Protein AF-A0A9W8ARD7-F1 (afdb_monomer_lite)

Organism: NCBI:txid2761393

Foldseek 3Di:
DCPPDDDFPDKAFQDPDVVSVLLALAPDWDWDWDDDDVDPWIKIWTWHADNVSGIITTDIDGPVVVLVVQVVVVVVCVVLQAFAAEEEPDPQFKAWEDDPDPSHNDPVRCVVVVVQWDAFPVGTIIGTDPCSLVVLVVNQSHYQYEYEYCDDQSVLVRSCCVSPVPCPRHVFYSHHLVSQCVSCVVVVNNQDQSDELCSGRVLVVADLVSQCCVVCVPPDPVVDDPDDPPDDDDDDDDDDDDPPPPRGRDRHAYEDQDLSNYDPSCSVSYDHDDDPPDD

Secondary structure (DSSP, 8-state):
-----PPPSEEEEPP--HHHHHHTT-SPPEEEEEE-TT---EEEEEEEE-TTSSEEEEEEEEHHHHHHHHHHHHHHHHHTT-EEEEE--BTTTEEEB-SS-TTSBPHHHHTT-GGGEEE-TTS-EEEEPTTHHHHHHHHHTTEEEEEEESS-HHHHHHHHHHH-TTSSS--S-EEE-HHHHHHHHHTT-TTS-S--GGGT-GGGG--HHHHHHHH-TTS-GGGS-S--SS--SS----------TTSSPPPPEEEES-GGGS-GGGGGGEEE-------

InterPro domains:
  IPR004274 FCP1 homology domain [PF03031] (85-179)
  IPR004274 FCP1 homology domain [PS50969] (78-279)
  IPR004274 FCP1 homology domain [SM00577] (81-279)
  IPR023214 HAD superfamily [G3DSA:3.40.50.1000] (65-279)
  IPR036412 HAD-like superfamily [SSF56784] (73-272)
  IPR039189 CTD phosphatase Fcp1 [PTHR23081] (64-274)

Radius of gyration: 21.36 Å; chains: 1; bounding box: 61×43×58 Å

Sequence (279 aa):
MEYSNVPYQFVFDFPDHAWFHDLYGLRKTAYVTIRAENSSEQWDLHLKPSRDKSNLFGYIYRRSELKRIILNQQQSLLNHRRLPLVFDLDDTLVRVVANNDPRYVPEHEAAKVPHRVRKLEDGRKVVLADRVQEFIEWAHNYFEISVCSLGDPQYVKMVVSVLDPHHTWIKGILYSARQEYNHHIALSNRHKPPKDLLSLYAFCTLTPEEYRCAMYPNAGVDALPHRASDRWGSAFGRGSNISTTALTFPMPLIIDDMSNMWPAEQQDNIIYVRDRKNV

pLDDT: mean 82.62, std 18.8, range [28.64, 98.44]

Structure (mmCIF, N/CA/C/O backbone):
data_AF-A0A9W8ARD7-F1
#
_entry.id   AF-A0A9W8ARD7-F1
#
loop_
_atom_site.group_PDB
_atom_site.id
_atom_site.type_symbol
_atom_site.label_atom_id
_atom_site.label_alt_id
_atom_site.label_comp_id
_atom_site.label_asym_id
_atom_site.label_entity_id
_atom_site.label_seq_id
_atom_site.pdbx_PDB_ins_code
_atom_site.Cartn_x
_atom_site.Cartn_y
_atom_site.Cartn_z
_atom_site.occupancy
_atom_site.B_iso_or_equiv
_atom_site.auth_seq_id
_atom_site.auth_comp_id
_atom_site.auth_asym_id
_atom_site.auth_atom_id
_atom_site.pdbx_PDB_model_num
ATOM 1 N N . MET A 1 1 ? 4.548 12.668 -1.204 1.00 31.56 1 MET A N 1
ATOM 2 C CA . MET A 1 1 ? 5.207 12.974 -2.493 1.00 31.56 1 MET A CA 1
ATOM 3 C C . MET A 1 1 ? 4.193 12.804 -3.612 1.00 31.56 1 MET A C 1
ATOM 5 O O . MET A 1 1 ? 3.728 11.692 -3.833 1.00 31.56 1 MET A O 1
ATOM 9 N N . GLU A 1 2 ? 3.810 13.886 -4.284 1.00 28.64 2 GLU A N 1
ATOM 10 C CA . GLU A 1 2 ? 3.019 13.823 -5.517 1.00 28.64 2 GLU A CA 1
ATOM 11 C C . GLU A 1 2 ? 3.936 13.434 -6.688 1.00 28.64 2 GLU A C 1
ATOM 13 O O . GLU A 1 2 ? 4.506 14.283 -7.362 1.00 28.64 2 GLU A O 1
ATOM 18 N N . TYR A 1 3 ? 4.113 12.133 -6.935 1.00 39.38 3 TYR A N 1
ATOM 19 C CA . TYR A 1 3 ? 4.723 11.629 -8.176 1.00 39.38 3 TYR A CA 1
ATOM 20 C C . TYR A 1 3 ? 3.692 11.622 -9.319 1.00 39.38 3 TYR A C 1
ATOM 22 O O . TYR A 1 3 ? 3.438 10.589 -9.936 1.00 39.38 3 TYR A O 1
ATOM 30 N N . SER A 1 4 ? 3.015 12.747 -9.562 1.00 40.84 4 SER A N 1
ATOM 31 C CA . SER A 1 4 ? 1.848 12.794 -10.453 1.00 40.84 4 SER A CA 1
ATOM 32 C C . SER A 1 4 ? 2.138 13.176 -11.904 1.00 40.84 4 SER A C 1
ATOM 34 O O . SER A 1 4 ? 1.203 13.127 -12.688 1.00 40.84 4 SER A O 1
ATOM 36 N N . ASN A 1 5 ? 3.379 13.465 -12.314 1.00 54.75 5 ASN A N 1
ATOM 37 C CA . ASN A 1 5 ? 3.667 13.861 -13.702 1.00 54.75 5 ASN A CA 1
ATOM 38 C C . ASN A 1 5 ? 4.982 13.280 -14.234 1.00 54.75 5 ASN A C 1
ATOM 40 O O . ASN A 1 5 ? 5.911 14.011 -14.567 1.00 54.75 5 ASN A O 1
ATOM 44 N N . VAL A 1 6 ? 5.070 11.955 -14.343 1.00 66.56 6 VAL A N 1
ATOM 45 C CA . VAL A 1 6 ? 6.026 11.378 -15.296 1.00 66.56 6 VAL A CA 1
ATOM 46 C C . VAL A 1 6 ? 5.379 11.454 -16.683 1.00 66.56 6 VAL A C 1
ATOM 48 O O . VAL A 1 6 ? 4.342 10.812 -16.881 1.00 66.56 6 VAL A O 1
ATOM 51 N N . PRO A 1 7 ? 5.944 12.205 -17.645 1.00 79.19 7 PRO A N 1
ATOM 52 C CA . PRO A 1 7 ? 5.424 12.212 -19.003 1.00 79.19 7 PRO A CA 1
ATOM 53 C C . PRO A 1 7 ? 5.643 10.837 -19.642 1.00 79.19 7 PRO A C 1
ATOM 55 O O . PRO A 1 7 ? 6.727 10.260 -19.542 1.00 79.19 7 PRO A O 1
ATOM 58 N N 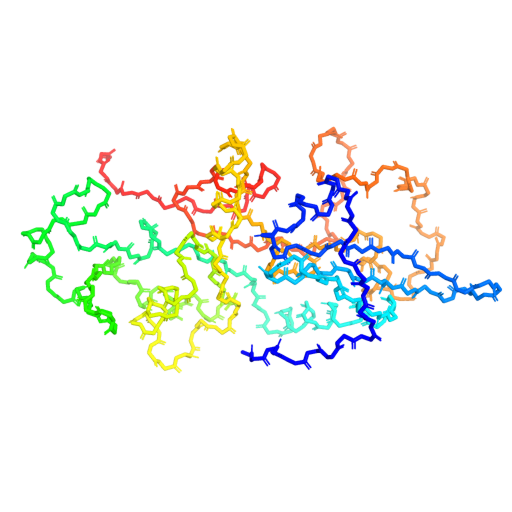. TYR A 1 8 ? 4.611 10.309 -20.296 1.00 83.75 8 TYR A N 1
ATOM 59 C CA . TYR A 1 8 ? 4.777 9.172 -21.196 1.00 83.75 8 TYR A CA 1
ATOM 60 C C . TYR A 1 8 ? 5.563 9.622 -22.434 1.00 83.75 8 TYR A C 1
ATOM 62 O O . TYR A 1 8 ? 5.422 10.758 -22.886 1.00 83.75 8 TYR A O 1
ATOM 70 N N . GLN A 1 9 ? 6.395 8.739 -22.984 1.00 93.31 9 GLN A N 1
ATOM 71 C CA . GLN A 1 9 ? 7.127 9.008 -24.228 1.00 93.31 9 GLN A CA 1
ATOM 72 C C . GLN A 1 9 ? 6.359 8.511 -25.453 1.00 93.31 9 GLN A C 1
ATOM 74 O O . GLN A 1 9 ? 6.558 9.023 -26.551 1.00 93.31 9 GLN A O 1
ATOM 79 N N . PHE A 1 10 ? 5.466 7.538 -25.262 1.00 92.81 10 PHE A N 1
ATOM 80 C CA . PHE A 1 10 ? 4.716 6.908 -26.340 1.00 92.81 10 PHE A CA 1
ATOM 81 C C . PHE A 1 10 ? 3.242 6.768 -25.970 1.00 92.81 10 PHE A C 1
ATOM 83 O O . PHE A 1 10 ? 2.898 6.530 -24.809 1.00 92.81 10 PHE A O 1
ATOM 90 N N . VAL A 1 11 ? 2.385 6.872 -26.980 1.00 93.94 11 VAL A N 1
ATOM 91 C CA . VAL A 1 11 ? 0.973 6.497 -26.909 1.00 93.94 11 VAL A CA 1
ATOM 92 C C . VAL A 1 11 ? 0.751 5.468 -28.003 1.00 93.94 11 VAL A C 1
ATOM 94 O O . VAL A 1 11 ? 1.085 5.720 -29.159 1.00 93.94 11 VAL A O 1
ATOM 97 N N . PHE A 1 12 ? 0.238 4.307 -27.624 1.00 92.88 12 PHE A N 1
ATOM 98 C CA . PHE A 1 12 ? -0.138 3.245 -28.544 1.00 92.88 12 PHE A CA 1
ATOM 99 C C . PHE A 1 12 ? -1.651 3.059 -28.503 1.00 92.88 12 PHE A C 1
ATOM 101 O O . PHE A 1 12 ? -2.271 3.255 -27.451 1.00 92.88 12 PHE A O 1
ATOM 108 N N . ASP A 1 13 ? -2.220 2.609 -29.617 1.00 94.31 13 ASP A N 1
ATOM 109 C CA . ASP A 1 13 ? -3.592 2.111 -29.634 1.00 94.31 13 ASP A CA 1
ATOM 110 C C . ASP A 1 13 ? -3.730 0.950 -28.648 1.00 94.31 13 ASP A C 1
ATOM 112 O O . 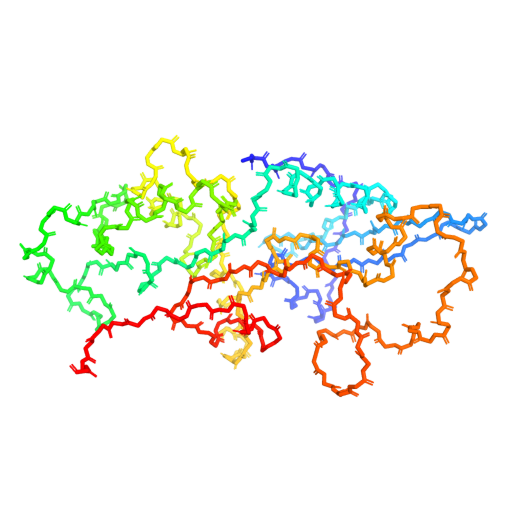ASP A 1 13 ? -2.813 0.135 -28.486 1.00 94.31 13 ASP A O 1
ATOM 116 N N . PHE A 1 14 ? -4.874 0.874 -27.967 1.00 91.31 14 PHE A N 1
ATOM 117 C CA . PHE A 1 14 ? -5.119 -0.217 -27.036 1.00 91.31 14 PHE A CA 1
ATOM 118 C C . PHE A 1 14 ? -5.250 -1.550 -27.795 1.00 91.31 14 PHE A C 1
ATOM 120 O O . PHE A 1 14 ? -6.183 -1.702 -28.588 1.00 91.31 14 PHE A O 1
ATOM 127 N N . PRO A 1 15 ? -4.355 -2.533 -27.574 1.00 90.50 15 PRO A N 1
ATOM 128 C CA . PRO A 1 15 ? -4.379 -3.761 -28.358 1.00 90.50 15 PRO A CA 1
ATOM 129 C C . PRO A 1 15 ? -5.578 -4.631 -27.987 1.00 90.50 15 PRO A C 1
ATOM 131 O O . PRO A 1 15 ? -5.837 -4.864 -26.802 1.00 90.50 15 PRO A O 1
ATOM 134 N N . ASP A 1 16 ? -6.257 -5.194 -28.987 1.00 91.00 16 ASP A N 1
ATOM 135 C CA . ASP A 1 16 ? -7.306 -6.184 -28.743 1.00 91.00 16 ASP A CA 1
ATOM 136 C C . ASP A 1 16 ? -6.698 -7.554 -28.420 1.00 91.00 16 ASP A C 1
ATOM 138 O O . ASP A 1 16 ? -6.547 -8.433 -29.268 1.00 91.00 16 ASP A O 1
ATOM 142 N N . HIS A 1 17 ? -6.258 -7.710 -27.174 1.00 89.69 17 HIS A N 1
ATOM 143 C CA . HIS A 1 17 ? -5.647 -8.942 -26.701 1.00 89.69 17 HIS A CA 1
ATOM 144 C C . HIS A 1 17 ? -5.945 -9.159 -25.216 1.00 89.69 17 HIS A C 1
ATOM 146 O O . HIS A 1 17 ? -5.802 -8.253 -24.391 1.00 89.69 17 HIS A O 1
ATOM 152 N N . ALA A 1 18 ? -6.322 -10.392 -24.859 1.00 86.69 18 ALA A N 1
ATOM 153 C CA . ALA A 1 18 ? -6.815 -10.750 -23.526 1.00 86.69 18 ALA A CA 1
ATOM 154 C C . ALA A 1 18 ? -5.871 -10.328 -22.388 1.00 86.69 18 ALA A C 1
ATOM 156 O O . ALA A 1 18 ? -6.325 -9.878 -21.343 1.00 86.69 18 ALA A O 1
ATOM 157 N N . TRP A 1 19 ? -4.556 -10.410 -22.605 1.00 85.62 19 TRP A N 1
ATOM 158 C CA . TRP A 1 19 ? -3.566 -9.967 -21.621 1.00 85.62 19 TRP A CA 1
ATOM 159 C C . TRP A 1 19 ? -3.625 -8.458 -21.324 1.00 85.62 19 TRP A C 1
ATOM 161 O O . TRP A 1 19 ? -3.558 -8.071 -20.163 1.00 85.62 19 TRP A O 1
ATOM 171 N N . PHE A 1 20 ? -3.810 -7.597 -22.333 1.00 86.12 20 PHE A N 1
ATOM 172 C CA . PHE A 1 20 ? -3.959 -6.154 -22.097 1.00 86.12 20 PHE A CA 1
ATOM 173 C C . PHE A 1 20 ? -5.309 -5.832 -21.450 1.00 86.12 20 PHE A C 1
ATOM 175 O O . PHE A 1 20 ? -5.380 -4.970 -20.573 1.00 86.12 20 PHE A O 1
ATOM 182 N N . HIS A 1 21 ? -6.360 -6.571 -21.817 1.00 84.56 21 HIS A N 1
ATOM 183 C CA . HIS A 1 21 ? -7.660 -6.489 -21.147 1.00 84.56 21 HIS A CA 1
ATOM 184 C C . HIS A 1 21 ? -7.601 -6.929 -19.675 1.00 84.56 21 HIS A C 1
ATOM 186 O O . HIS A 1 21 ? -8.345 -6.375 -18.870 1.00 84.56 21 HIS A O 1
ATOM 192 N N . ASP A 1 22 ? -6.724 -7.871 -19.309 1.00 82.38 22 ASP A N 1
ATOM 193 C CA . ASP A 1 22 ? -6.493 -8.279 -17.912 1.00 82.38 22 ASP A CA 1
ATOM 194 C C . ASP A 1 22 ? -5.618 -7.280 -17.139 1.00 82.38 22 ASP A C 1
ATOM 196 O O . ASP A 1 22 ? -5.841 -7.047 -15.954 1.00 82.38 22 ASP A O 1
ATOM 200 N N . LEU A 1 23 ? -4.645 -6.641 -17.800 1.00 80.94 23 LEU A N 1
ATOM 201 C CA . LEU A 1 23 ? -3.852 -5.558 -17.199 1.00 80.94 23 LEU A CA 1
ATOM 202 C C . LEU A 1 23 ? -4.692 -4.318 -16.894 1.00 80.94 23 LEU A C 1
ATOM 204 O O . LEU A 1 23 ? -4.382 -3.557 -15.973 1.00 80.94 23 LEU A O 1
ATOM 208 N N . TYR A 1 24 ? -5.742 -4.087 -17.677 1.00 80.44 24 TYR A N 1
ATOM 209 C CA . TYR A 1 24 ? -6.671 -3.009 -17.411 1.00 80.44 24 TYR A CA 1
ATOM 210 C C . TYR A 1 24 ? -7.300 -3.166 -16.025 1.00 80.44 24 TYR A C 1
ATOM 212 O O . TYR A 1 24 ? -7.836 -4.210 -15.675 1.00 80.44 24 TYR A O 1
ATOM 220 N N . GLY A 1 25 ? -7.297 -2.083 -15.252 1.00 69.88 25 GLY A N 1
ATOM 221 C CA . GLY A 1 25 ? -7.847 -2.093 -13.900 1.00 69.88 25 GLY A CA 1
ATOM 222 C C . GLY A 1 25 ? -6.818 -2.414 -12.817 1.00 69.88 25 GLY A C 1
ATOM 223 O O . GLY A 1 25 ? -7.105 -2.214 -11.643 1.00 69.88 25 GLY A O 1
ATOM 224 N N . LEU A 1 26 ? -5.607 -2.830 -13.185 1.00 77.69 26 LEU A N 1
ATOM 225 C CA . LEU A 1 26 ? -4.512 -3.031 -12.243 1.00 77.69 26 LEU A CA 1
ATOM 226 C C . LEU A 1 26 ? -3.619 -1.786 -12.207 1.00 77.69 26 LEU A C 1
ATOM 228 O O . LEU A 1 26 ? -3.387 -1.131 -13.226 1.00 77.69 26 LEU A O 1
ATOM 232 N N . ARG A 1 27 ? -3.055 -1.450 -11.041 1.00 75.06 27 ARG A N 1
ATOM 233 C CA . ARG A 1 27 ? -1.971 -0.452 -10.975 1.00 75.06 27 ARG A CA 1
ATOM 234 C C . ARG A 1 27 ? -0.645 -0.990 -11.505 1.00 75.06 27 ARG A C 1
ATOM 236 O O . ARG A 1 27 ? 0.251 -0.188 -11.784 1.00 75.06 27 ARG A O 1
ATOM 243 N N . LYS A 1 28 ? -0.531 -2.316 -11.641 1.00 72.31 28 LYS A N 1
ATOM 244 C CA . LYS A 1 28 ? 0.631 -3.003 -12.207 1.00 72.31 28 LYS A CA 1
ATOM 245 C C . LYS A 1 28 ? 0.865 -2.525 -13.639 1.00 72.31 28 LYS A C 1
ATOM 247 O O . LYS A 1 28 ? -0.068 -2.362 -14.418 1.00 72.31 28 LYS A O 1
ATOM 252 N N . THR A 1 29 ? 2.129 -2.289 -13.966 1.00 77.06 29 THR A N 1
ATOM 253 C CA . THR A 1 29 ? 2.559 -2.056 -15.347 1.00 77.06 29 THR A CA 1
ATOM 254 C C . THR A 1 29 ? 3.176 -3.337 -15.867 1.00 77.06 29 THR A C 1
ATOM 256 O O . THR A 1 29 ? 3.807 -4.076 -15.108 1.00 77.06 29 THR A O 1
ATOM 259 N N . ALA A 1 30 ? 2.988 -3.610 -17.150 1.00 83.69 30 ALA A N 1
ATOM 260 C CA . ALA A 1 30 ? 3.854 -4.561 -17.815 1.00 83.69 30 ALA A CA 1
ATOM 261 C C . ALA A 1 30 ? 5.107 -3.836 -18.283 1.00 83.69 30 ALA A C 1
ATOM 263 O O . ALA A 1 30 ? 5.059 -2.636 -18.539 1.00 83.69 30 ALA A O 1
ATOM 264 N N . TYR A 1 31 ? 6.219 -4.545 -18.414 1.00 87.06 31 TYR A N 1
ATOM 265 C CA . TYR A 1 31 ? 7.399 -3.968 -19.030 1.00 87.06 31 TYR A CA 1
ATOM 266 C C . TYR A 1 31 ? 8.115 -4.988 -19.899 1.00 87.06 31 TYR A C 1
ATOM 268 O O . TYR A 1 31 ? 7.996 -6.198 -19.702 1.00 87.06 31 TYR A O 1
ATOM 276 N N . VAL A 1 32 ? 8.850 -4.469 -20.870 1.00 88.94 32 VAL A N 1
ATOM 277 C CA . VAL A 1 32 ? 9.733 -5.230 -21.745 1.00 88.94 32 VAL A CA 1
ATOM 278 C C . VAL A 1 32 ? 11.108 -4.596 -21.700 1.00 88.94 32 VAL A C 1
ATOM 280 O O . VAL A 1 32 ? 11.250 -3.383 -21.862 1.00 88.94 32 VAL A O 1
ATOM 283 N N . THR A 1 33 ? 12.121 -5.426 -21.480 1.00 90.19 33 THR A N 1
ATOM 284 C CA . THR A 1 33 ? 13.508 -4.993 -21.591 1.00 90.19 33 THR A CA 1
ATOM 285 C C . THR A 1 33 ? 13.889 -4.959 -23.063 1.00 90.19 33 THR A C 1
ATOM 287 O O . THR A 1 33 ? 13.775 -5.955 -23.777 1.00 90.19 33 THR A O 1
ATOM 290 N N . ILE A 1 34 ? 14.342 -3.797 -23.510 1.00 92.19 34 ILE A N 1
ATOM 291 C CA . ILE A 1 34 ? 14.761 -3.533 -24.879 1.00 92.19 34 ILE A CA 1
ATOM 292 C C . ILE A 1 34 ? 16.231 -3.118 -24.897 1.00 92.19 34 ILE A C 1
ATOM 294 O O . ILE A 1 34 ? 16.781 -2.590 -23.928 1.00 92.19 34 ILE A O 1
ATOM 298 N N . ARG A 1 35 ? 16.886 -3.391 -26.019 1.00 94.00 35 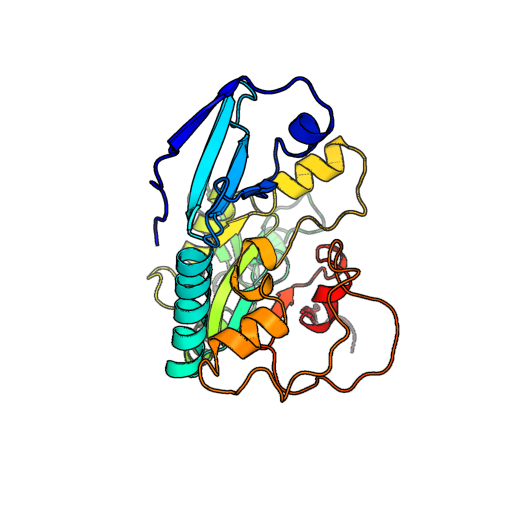ARG A N 1
ATOM 299 C CA . ARG A 1 35 ? 18.298 -3.096 -26.253 1.00 94.00 35 ARG A CA 1
ATOM 300 C C . ARG A 1 35 ? 18.456 -2.709 -27.713 1.00 94.00 35 ARG A C 1
ATOM 302 O O . ARG A 1 35 ? 17.920 -3.399 -28.577 1.00 94.00 35 ARG A O 1
ATOM 309 N N . ALA A 1 36 ? 19.178 -1.625 -27.978 1.00 85.25 36 ALA A N 1
ATOM 310 C CA . ALA A 1 36 ? 19.481 -1.243 -29.350 1.00 85.25 36 ALA A CA 1
ATOM 311 C C . ALA A 1 36 ? 20.404 -2.284 -30.000 1.00 85.25 36 ALA A C 1
ATOM 313 O O . ALA A 1 36 ? 21.300 -2.829 -29.348 1.00 85.25 36 ALA A O 1
ATOM 314 N N . GLU A 1 37 ? 20.190 -2.553 -31.286 1.00 84.69 37 GLU A N 1
ATOM 315 C CA . GLU A 1 37 ? 21.076 -3.401 -32.079 1.00 84.69 37 GLU A CA 1
ATOM 316 C C . GLU A 1 37 ? 22.491 -2.795 -32.040 1.00 84.69 37 GLU A C 1
ATOM 318 O O . GLU A 1 37 ? 22.676 -1.621 -32.354 1.00 84.69 37 GLU A O 1
ATOM 323 N N . ASN A 1 38 ? 23.479 -3.572 -31.583 1.00 90.12 38 ASN A N 1
ATOM 324 C CA . ASN A 1 38 ? 24.871 -3.151 -31.335 1.00 90.12 38 ASN A CA 1
ATOM 325 C C . ASN A 1 38 ? 25.141 -2.289 -30.085 1.00 90.12 38 ASN A C 1
ATOM 327 O O . ASN A 1 38 ? 26.253 -1.788 -29.928 1.00 90.12 38 ASN A O 1
ATOM 331 N N . SER A 1 39 ? 24.188 -2.149 -29.162 1.00 90.12 39 SER A N 1
ATOM 332 C CA . SER A 1 39 ? 24.445 -1.553 -27.844 1.00 90.12 39 SER A CA 1
ATOM 333 C C . SER A 1 39 ? 24.424 -2.612 -26.745 1.00 90.12 39 SER A C 1
ATOM 335 O O . SER A 1 39 ? 23.622 -3.543 -26.785 1.00 90.12 39 SER A O 1
ATOM 337 N N . SER A 1 40 ? 25.278 -2.466 -25.730 1.00 87.69 40 SER A N 1
ATOM 338 C CA . SER A 1 40 ? 25.167 -3.217 -24.471 1.00 87.69 40 SER A CA 1
ATOM 339 C C . SER A 1 40 ? 24.178 -2.573 -23.489 1.00 87.69 40 SER A C 1
ATOM 341 O O . SER A 1 40 ? 23.830 -3.186 -22.480 1.00 87.69 40 SER A O 1
ATOM 343 N N . GLU A 1 41 ? 23.701 -1.360 -23.781 1.00 90.12 41 GLU A N 1
ATOM 344 C CA . GLU A 1 41 ? 22.791 -0.608 -22.923 1.00 90.12 41 GLU A CA 1
ATOM 345 C C . GLU A 1 41 ? 21.376 -1.198 -22.948 1.00 90.12 41 GLU A C 1
ATOM 347 O O . GLU A 1 41 ? 20.768 -1.381 -24.005 1.00 90.12 41 GLU A O 1
ATOM 352 N N . GLN A 1 42 ? 20.841 -1.470 -21.758 1.00 91.19 42 GLN A N 1
ATOM 353 C CA . GLN A 1 42 ? 19.491 -1.989 -21.568 1.00 91.19 42 GLN A CA 1
ATOM 354 C C . GLN A 1 42 ? 18.538 -0.892 -21.100 1.00 91.19 42 GLN A C 1
ATOM 356 O O . GLN A 1 42 ? 18.860 -0.080 -20.227 1.00 91.19 42 GLN A O 1
ATOM 361 N N . TRP A 1 43 ? 17.330 -0.942 -21.639 1.00 92.12 43 TRP A N 1
ATOM 362 C CA . TRP A 1 43 ? 16.234 -0.040 -21.329 1.00 92.12 43 TRP A CA 1
ATOM 363 C C . TRP A 1 43 ? 15.006 -0.860 -20.958 1.00 92.12 43 TRP A C 1
ATOM 365 O O . TRP A 1 43 ? 14.825 -1.958 -21.475 1.00 92.12 43 TRP A O 1
ATOM 375 N N . ASP A 1 44 ? 14.152 -0.326 -20.097 1.00 91.19 44 ASP A N 1
ATOM 376 C CA . ASP A 1 44 ? 12.860 -0.924 -19.778 1.00 91.19 44 ASP A CA 1
ATOM 377 C C . ASP A 1 44 ? 11.752 -0.027 -20.341 1.00 91.19 44 ASP A C 1
ATOM 379 O O . ASP A 1 44 ? 11.658 1.156 -20.001 1.00 91.19 44 ASP A O 1
ATOM 383 N N . LEU A 1 45 ? 10.928 -0.585 -21.230 1.00 91.81 45 LEU A N 1
ATOM 384 C CA . LEU A 1 45 ? 9.701 0.038 -21.718 1.00 91.81 45 LEU A CA 1
ATOM 385 C C . LEU A 1 45 ? 8.535 -0.478 -20.878 1.00 91.81 45 LEU A C 1
ATOM 387 O O . LEU A 1 45 ? 8.105 -1.619 -21.033 1.00 91.81 45 LEU A O 1
ATOM 391 N N . HIS A 1 46 ? 8.026 0.372 -19.997 1.00 90.94 46 HIS A N 1
ATOM 392 C CA . HIS A 1 46 ? 6.840 0.128 -19.192 1.00 90.94 46 HIS A CA 1
ATOM 393 C C . HIS A 1 46 ? 5.585 0.542 -19.954 1.00 90.94 46 HIS A C 1
ATOM 395 O O . HIS A 1 46 ? 5.518 1.622 -20.533 1.00 90.94 46 HIS A O 1
ATOM 401 N N . LEU A 1 47 ? 4.568 -0.305 -19.909 1.00 90.4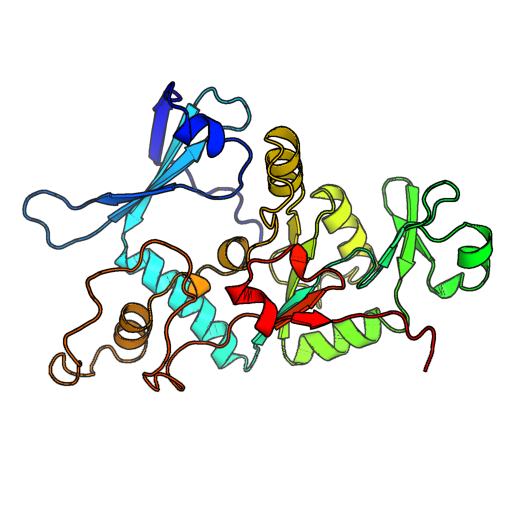4 47 LEU A N 1
ATOM 402 C CA . LEU A 1 47 ? 3.302 -0.152 -20.600 1.00 90.44 47 LEU A CA 1
ATOM 403 C C . LEU A 1 47 ? 2.177 -0.084 -19.570 1.00 90.44 47 LEU A C 1
ATOM 405 O O . LEU A 1 47 ? 2.049 -0.961 -18.706 1.00 90.44 47 LEU A O 1
ATOM 409 N N . LYS A 1 48 ? 1.359 0.966 -19.662 1.00 90.19 48 LYS A N 1
ATOM 410 C CA . LYS A 1 48 ? 0.240 1.200 -18.750 1.00 90.19 48 LYS A CA 1
ATOM 411 C C . LYS A 1 48 ? -1.048 1.514 -19.512 1.00 90.19 48 LYS A C 1
ATOM 413 O O . LYS A 1 48 ? -1.100 2.534 -20.198 1.00 90.19 48 LYS A O 1
ATOM 418 N N . PRO A 1 49 ? -2.093 0.683 -19.375 1.00 89.75 49 PRO A N 1
ATOM 419 C CA . PRO A 1 49 ? -3.410 0.977 -19.928 1.00 89.75 49 PRO A CA 1
ATOM 420 C C . PRO A 1 49 ? -3.985 2.300 -19.422 1.00 89.75 49 PRO A C 1
ATOM 422 O O . PRO A 1 49 ? -3.862 2.630 -18.237 1.00 89.75 49 PRO A O 1
ATOM 425 N N . SER A 1 50 ? -4.671 3.029 -20.299 1.00 86.38 50 SER A N 1
ATOM 426 C CA . SER A 1 50 ? -5.537 4.132 -19.898 1.00 86.38 50 SER A CA 1
ATOM 427 C C . SER A 1 50 ? -6.766 3.616 -19.133 1.00 86.38 50 SER A C 1
ATOM 429 O O . SER A 1 50 ? -7.177 2.458 -19.252 1.00 86.38 50 SER A O 1
ATOM 431 N N . ARG A 1 51 ? -7.374 4.484 -18.313 1.00 79.81 51 ARG A N 1
ATOM 432 C CA . ARG A 1 51 ? -8.549 4.130 -17.488 1.00 79.81 51 ARG A CA 1
ATOM 433 C C . ARG A 1 51 ? -9.822 3.870 -18.289 1.00 79.81 51 ARG A C 1
ATOM 435 O O . ARG A 1 51 ? -10.752 3.297 -17.747 1.00 79.81 51 ARG A O 1
ATOM 442 N N . ASP A 1 52 ? -9.871 4.308 -19.532 1.00 84.62 52 ASP A N 1
ATOM 443 C CA . ASP A 1 52 ? -10.990 4.171 -20.464 1.00 84.62 52 ASP A CA 1
ATOM 444 C C . ASP A 1 52 ? -10.727 3.110 -21.549 1.00 84.62 52 ASP A C 1
ATOM 446 O O . ASP A 1 52 ? -11.552 2.951 -22.442 1.00 84.62 52 ASP A O 1
ATOM 450 N N . LYS A 1 53 ? -9.602 2.376 -21.476 1.00 86.69 53 LYS A N 1
ATOM 451 C CA . LYS A 1 53 ? -9.164 1.378 -22.476 1.00 86.69 53 LYS A CA 1
ATOM 452 C C . LYS A 1 53 ? -8.963 1.929 -23.889 1.00 86.69 53 LYS A C 1
ATOM 454 O O . LYS A 1 53 ? -8.929 1.156 -24.837 1.00 86.69 53 LYS A O 1
ATOM 459 N N . SER A 1 54 ? -8.848 3.242 -24.051 1.00 89.94 54 SER A N 1
ATOM 460 C CA . SER A 1 54 ? -8.628 3.836 -25.369 1.00 89.94 54 SER A CA 1
ATOM 461 C C . SER A 1 54 ? -7.172 3.721 -25.815 1.00 89.94 54 SER A C 1
ATOM 463 O O . SER A 1 54 ? -6.905 3.561 -27.000 1.00 89.94 54 SER A O 1
ATOM 465 N N . ASN A 1 55 ? -6.230 3.772 -24.870 1.00 92.25 55 ASN A N 1
ATOM 466 C CA . ASN A 1 55 ? -4.808 3.889 -25.165 1.00 92.25 55 ASN A CA 1
ATOM 467 C C . ASN A 1 55 ? -3.944 3.038 -24.231 1.00 92.25 55 ASN A C 1
ATOM 469 O O . ASN A 1 55 ? -4.328 2.680 -23.112 1.00 92.25 55 ASN A O 1
ATOM 473 N N . LEU A 1 56 ? -2.717 2.786 -24.673 1.00 92.38 56 LEU A N 1
ATOM 474 C CA . LEU A 1 56 ? -1.632 2.261 -23.861 1.00 92.38 56 LEU A CA 1
ATOM 475 C C . LEU A 1 56 ? -0.503 3.296 -23.810 1.00 92.38 56 LEU A C 1
ATOM 477 O O . LEU A 1 56 ? 0.041 3.696 -24.836 1.00 92.38 56 LEU A O 1
ATOM 481 N N . PHE A 1 57 ? -0.137 3.728 -22.607 1.00 92.38 57 PHE A N 1
ATOM 482 C CA . PHE A 1 57 ? 0.945 4.688 -22.400 1.00 92.38 57 PHE A CA 1
ATOM 483 C C . PHE A 1 57 ? 2.274 3.961 -22.210 1.00 92.38 57 PHE A C 1
ATOM 485 O O . PHE A 1 57 ? 2.376 3.057 -21.375 1.00 92.38 57 PHE A O 1
ATOM 492 N N . GLY A 1 58 ? 3.285 4.364 -22.978 1.00 93.19 58 GLY A N 1
ATOM 493 C CA . GLY A 1 58 ? 4.642 3.837 -22.909 1.00 93.19 58 GLY A CA 1
ATOM 494 C C . GLY A 1 58 ? 5.586 4.770 -22.161 1.00 93.19 58 GLY A C 1
ATOM 495 O O . GLY A 1 58 ? 5.677 5.956 -22.487 1.00 93.19 58 GLY A O 1
ATOM 496 N N . TYR A 1 59 ? 6.323 4.210 -21.204 1.00 92.38 59 TYR A N 1
ATOM 497 C CA . TYR A 1 59 ? 7.362 4.892 -20.443 1.00 92.38 59 TYR A CA 1
ATOM 498 C C . TYR A 1 59 ? 8.693 4.173 -20.618 1.00 92.38 59 TYR A C 1
ATOM 500 O O . TYR A 1 59 ? 8.799 3.006 -20.253 1.00 92.38 59 TYR A O 1
ATOM 508 N N . ILE A 1 60 ? 9.704 4.843 -21.160 1.00 91.75 60 ILE A N 1
ATOM 509 C CA . ILE A 1 60 ? 11.025 4.246 -21.383 1.00 91.75 60 ILE A CA 1
ATOM 510 C C . ILE A 1 60 ? 12.040 4.786 -20.379 1.00 91.75 60 ILE A C 1
ATOM 512 O O . ILE A 1 60 ? 12.164 5.996 -20.192 1.00 91.75 60 ILE A O 1
ATOM 516 N N . TYR A 1 61 ? 12.794 3.882 -19.756 1.00 89.44 61 TYR A N 1
ATOM 517 C CA . TYR A 1 61 ? 13.845 4.229 -18.803 1.00 89.44 61 TYR A CA 1
ATOM 518 C C . TYR A 1 61 ? 15.117 3.452 -19.074 1.00 89.44 61 TYR A C 1
ATOM 520 O O . TYR A 1 61 ? 15.073 2.273 -19.427 1.00 89.44 61 TYR A O 1
ATOM 528 N N . ARG A 1 62 ? 16.270 4.082 -18.833 1.00 89.94 62 ARG A N 1
ATOM 529 C CA . ARG A 1 62 ? 17.530 3.345 -18.744 1.00 89.94 62 ARG A CA 1
ATOM 530 C C . ARG A 1 62 ? 17.466 2.430 -17.537 1.00 89.94 62 ARG A C 1
ATOM 532 O O . ARG A 1 62 ? 17.239 2.885 -16.413 1.00 89.94 62 ARG A O 1
ATOM 539 N N . ARG A 1 63 ? 17.729 1.142 -17.747 1.00 87.00 63 ARG A N 1
ATOM 540 C CA . ARG A 1 63 ? 17.661 0.148 -16.671 1.00 87.00 63 ARG A CA 1
ATOM 541 C C . ARG A 1 63 ? 18.666 0.456 -15.558 1.00 87.00 63 ARG A C 1
ATOM 543 O O . ARG A 1 63 ? 18.362 0.283 -14.381 1.00 87.00 63 ARG A O 1
ATOM 550 N N . SER A 1 64 ? 19.848 0.959 -15.913 1.00 85.25 64 SER A N 1
ATOM 551 C CA . SER A 1 64 ? 20.874 1.395 -14.956 1.00 85.25 64 SER A CA 1
ATOM 552 C C . SER A 1 64 ? 20.406 2.562 -14.078 1.00 85.25 64 SER A C 1
ATOM 554 O O . SER A 1 64 ? 20.669 2.572 -12.876 1.00 85.25 64 SER A O 1
ATOM 556 N N . GLU A 1 65 ? 19.674 3.521 -14.644 1.00 86.56 65 GLU A N 1
ATOM 557 C CA . GLU A 1 65 ? 19.138 4.666 -13.906 1.00 86.56 65 GLU A CA 1
ATOM 558 C C . GLU A 1 65 ? 18.003 4.257 -12.974 1.00 86.56 65 GLU A C 1
ATOM 560 O O . GLU A 1 65 ? 18.013 4.656 -11.809 1.00 86.56 65 GLU A O 1
ATOM 565 N N . LEU A 1 66 ? 17.071 3.424 -13.449 1.00 83.88 66 LEU A N 1
ATOM 566 C CA . LEU A 1 66 ? 15.985 2.903 -12.621 1.00 83.88 66 LEU A CA 1
ATOM 567 C C . LEU A 1 66 ? 16.545 2.123 -11.426 1.00 83.88 66 LEU A C 1
ATOM 569 O O . LEU A 1 66 ? 16.175 2.395 -10.285 1.00 83.88 66 LEU A O 1
ATOM 573 N N . LYS A 1 67 ? 17.516 1.233 -11.671 1.00 83.44 67 LYS A N 1
ATOM 574 C CA . LYS A 1 67 ? 18.240 0.521 -10.608 1.00 83.44 67 LYS A CA 1
ATOM 575 C C . LYS A 1 67 ? 18.862 1.492 -9.614 1.00 83.44 67 LYS A C 1
ATOM 577 O O . LYS A 1 67 ? 18.624 1.368 -8.418 1.00 83.44 67 LYS A O 1
ATOM 582 N N . ARG A 1 68 ? 19.605 2.494 -10.091 1.00 84.00 68 ARG A N 1
ATOM 583 C CA . ARG A 1 68 ? 20.228 3.510 -9.231 1.00 84.00 68 ARG A CA 1
ATOM 584 C C . ARG A 1 68 ? 19.199 4.238 -8.359 1.00 84.00 68 ARG A C 1
ATOM 586 O O . ARG A 1 68 ? 19.465 4.462 -7.184 1.00 84.00 68 ARG A O 1
ATOM 593 N N . ILE A 1 69 ? 18.033 4.595 -8.903 1.00 85.62 69 ILE A N 1
ATOM 594 C CA . ILE A 1 69 ? 16.954 5.248 -8.143 1.00 85.62 69 ILE A CA 1
ATOM 595 C C . ILE A 1 69 ? 16.447 4.329 -7.028 1.00 85.62 69 ILE A C 1
ATOM 597 O O . ILE A 1 69 ? 16.371 4.761 -5.878 1.00 85.62 69 ILE A O 1
ATOM 601 N N . ILE A 1 70 ? 16.150 3.070 -7.356 1.00 84.81 70 ILE A N 1
ATOM 602 C CA . ILE A 1 70 ? 15.656 2.072 -6.399 1.00 84.81 70 ILE A CA 1
ATOM 603 C C . ILE A 1 70 ? 16.664 1.869 -5.258 1.00 84.81 70 ILE A C 1
ATOM 605 O O . ILE A 1 70 ? 16.304 1.898 -4.082 1.00 84.81 70 ILE A O 1
ATOM 609 N N . LEU A 1 71 ? 17.943 1.729 -5.599 1.00 82.88 71 LEU A N 1
ATOM 610 C CA . LEU A 1 71 ? 19.021 1.533 -4.631 1.00 82.88 71 LEU A CA 1
ATOM 611 C C . LEU A 1 71 ? 19.222 2.751 -3.738 1.00 82.88 71 LEU A C 1
ATOM 613 O O . LEU A 1 71 ? 19.406 2.605 -2.536 1.00 82.88 71 LEU A O 1
ATOM 617 N N . ASN A 1 72 ? 19.139 3.958 -4.297 1.00 83.62 72 ASN A N 1
ATOM 618 C CA . ASN A 1 72 ? 19.249 5.185 -3.516 1.00 83.62 72 ASN A CA 1
ATOM 619 C C . ASN A 1 72 ? 18.101 5.328 -2.507 1.00 83.62 72 ASN A C 1
ATOM 621 O O . ASN A 1 72 ? 18.339 5.752 -1.376 1.00 83.62 72 ASN A O 1
ATOM 625 N N . GLN A 1 73 ? 16.872 4.958 -2.885 1.00 82.88 73 GLN A N 1
ATOM 626 C CA . GLN A 1 73 ? 15.736 4.933 -1.954 1.00 82.88 73 GLN A CA 1
ATOM 627 C C . GLN A 1 73 ? 15.999 3.965 -0.799 1.00 82.88 73 GLN A C 1
ATOM 629 O O . GLN A 1 73 ? 15.824 4.310 0.368 1.00 82.88 73 GLN A O 1
ATOM 634 N N . GLN A 1 74 ? 16.496 2.775 -1.117 1.00 81.69 74 GLN A N 1
ATOM 635 C CA . GLN A 1 74 ? 16.804 1.770 -0.115 1.00 81.69 74 GLN A CA 1
ATOM 636 C C . GLN A 1 74 ? 17.985 2.170 0.790 1.00 81.69 74 GLN A C 1
ATOM 638 O O . GLN A 1 74 ? 17.935 1.992 2.006 1.00 81.69 74 GLN A O 1
ATOM 643 N N . GLN A 1 75 ? 19.036 2.766 0.223 1.00 82.19 75 GLN A N 1
ATOM 644 C CA . GLN A 1 75 ? 20.173 3.281 0.983 1.00 82.19 75 GLN A CA 1
ATOM 645 C C . GLN A 1 75 ? 19.743 4.414 1.919 1.00 82.19 75 GLN A C 1
ATOM 647 O O . GLN A 1 75 ? 20.243 4.509 3.037 1.00 82.19 75 GLN A O 1
ATOM 652 N N . SER A 1 76 ? 18.787 5.248 1.498 1.00 83.81 76 SER A N 1
ATOM 653 C CA . SER A 1 76 ? 18.196 6.268 2.363 1.00 83.81 76 SER A CA 1
ATOM 654 C C . SER A 1 76 ? 17.562 5.640 3.607 1.00 83.81 76 SER A C 1
ATOM 656 O O . SER A 1 76 ? 17.860 6.083 4.714 1.00 83.81 76 SER A O 1
ATOM 658 N N . LEU A 1 77 ? 16.768 4.572 3.462 1.00 82.19 77 LEU A N 1
ATOM 659 C CA . LEU A 1 77 ? 16.182 3.850 4.602 1.00 82.19 77 LEU A CA 1
ATOM 660 C C . LEU A 1 77 ? 17.261 3.370 5.587 1.00 82.19 77 LEU A C 1
ATOM 662 O O . LEU A 1 77 ? 17.179 3.642 6.787 1.00 82.19 77 LEU A O 1
ATOM 666 N N . LEU A 1 78 ? 18.323 2.743 5.069 1.00 82.62 78 LEU A N 1
ATOM 667 C CA . LEU A 1 78 ? 19.454 2.264 5.871 1.00 82.62 78 LEU A CA 1
ATOM 668 C C . LEU A 1 78 ? 20.192 3.399 6.591 1.00 82.62 78 LEU A C 1
ATOM 670 O O . LEU A 1 78 ? 20.482 3.287 7.782 1.00 82.62 78 LEU A O 1
ATOM 674 N N . ASN A 1 79 ? 20.462 4.503 5.894 1.00 84.38 79 ASN A N 1
ATOM 675 C CA . ASN A 1 79 ? 21.163 5.661 6.453 1.00 84.38 79 ASN A CA 1
ATOM 676 C C . ASN A 1 79 ? 20.376 6.300 7.604 1.00 84.38 79 ASN A C 1
ATOM 678 O O . ASN A 1 79 ? 20.966 6.725 8.595 1.00 84.38 79 ASN A O 1
ATOM 682 N N . HIS A 1 80 ? 19.045 6.318 7.503 1.00 86.19 80 HIS A N 1
ATOM 683 C CA . HIS A 1 80 ? 18.167 6.801 8.568 1.00 86.19 80 HIS A CA 1
ATOM 684 C C . HIS A 1 80 ? 17.899 5.747 9.652 1.00 86.19 80 HIS A C 1
ATOM 686 O O . HIS A 1 80 ? 17.186 6.042 10.609 1.00 86.19 80 HIS A O 1
ATOM 692 N N . ARG A 1 81 ? 18.461 4.533 9.523 1.00 85.31 81 ARG A N 1
ATOM 693 C CA . ARG A 1 81 ? 18.191 3.371 10.386 1.00 85.31 81 ARG A CA 1
ATOM 694 C C . ARG A 1 81 ? 16.695 3.078 10.515 1.00 85.31 81 ARG A C 1
ATOM 696 O O . ARG A 1 81 ? 16.224 2.705 11.587 1.00 85.31 81 ARG A O 1
ATOM 703 N N . ARG A 1 82 ? 15.958 3.268 9.419 1.00 88.75 82 ARG A N 1
ATOM 704 C CA . ARG A 1 82 ? 14.520 3.023 9.346 1.00 88.75 82 ARG A CA 1
ATOM 705 C C . ARG A 1 82 ? 14.228 1.799 8.497 1.00 88.75 82 ARG A C 1
ATOM 707 O O . ARG A 1 82 ? 14.850 1.590 7.459 1.00 88.75 82 ARG A O 1
ATOM 714 N N . LEU A 1 83 ? 13.252 1.013 8.932 1.00 90.44 83 LEU A N 1
ATOM 715 C CA . LEU A 1 83 ? 1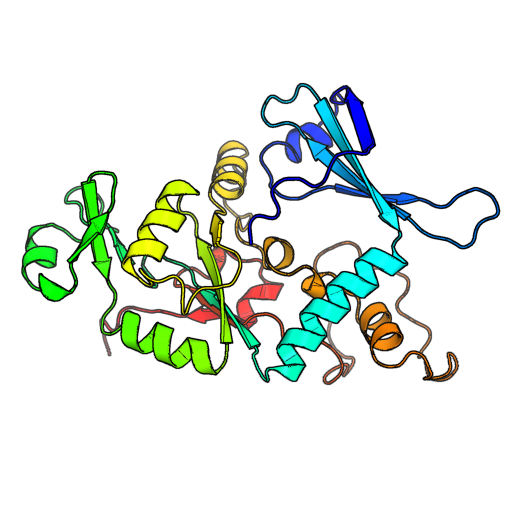2.710 -0.101 8.157 1.00 90.44 83 LEU A CA 1
ATOM 716 C C . LEU A 1 83 ? 11.355 0.289 7.551 1.00 90.44 83 LEU A C 1
ATOM 718 O O . LEU A 1 83 ? 10.639 1.102 8.130 1.00 90.44 83 LEU A O 1
ATOM 722 N N . PRO A 1 84 ? 10.964 -0.257 6.396 1.00 93.62 84 PRO A N 1
ATOM 723 C CA . PRO A 1 84 ? 9.631 -0.015 5.866 1.00 93.62 84 PRO A CA 1
ATOM 724 C C . PRO A 1 84 ? 8.579 -0.785 6.672 1.00 93.62 84 PRO A C 1
ATOM 726 O O . PRO A 1 84 ? 8.736 -1.979 6.937 1.00 93.62 84 PRO A O 1
ATOM 729 N N . LEU A 1 85 ? 7.503 -0.089 7.038 1.00 96.56 85 LEU A N 1
ATOM 730 C CA . LEU A 1 85 ? 6.336 -0.643 7.722 1.00 96.56 85 LEU A CA 1
ATOM 731 C C . LEU A 1 85 ? 5.076 -0.297 6.933 1.00 96.56 85 LEU A C 1
ATOM 733 O O . LEU A 1 85 ? 4.862 0.862 6.578 1.00 96.56 85 LEU A O 1
ATOM 737 N N . VAL A 1 86 ? 4.234 -1.291 6.677 1.00 97.88 86 VAL A N 1
ATOM 738 C CA . VAL A 1 86 ? 2.975 -1.129 5.950 1.00 97.88 86 VAL A CA 1
ATOM 739 C C . VAL A 1 86 ? 1.807 -1.424 6.870 1.00 97.88 86 VAL A C 1
ATOM 741 O O . VAL A 1 86 ? 1.713 -2.514 7.427 1.00 97.88 86 VAL A O 1
ATOM 744 N N . PHE A 1 87 ? 0.894 -0.467 6.983 1.00 98.12 87 PHE A N 1
ATOM 745 C CA . PHE A 1 87 ? -0.368 -0.644 7.688 1.00 98.12 87 PHE A CA 1
ATOM 746 C C . PHE A 1 87 ? -1.508 -0.968 6.728 1.00 98.12 87 PHE A C 1
ATOM 748 O O . PHE A 1 87 ? -1.702 -0.260 5.737 1.00 98.12 87 PHE A O 1
ATOM 755 N N . ASP A 1 88 ? -2.315 -1.974 7.055 1.00 97.69 88 ASP A N 1
ATOM 756 C CA . ASP A 1 88 ? -3.730 -1.919 6.692 1.00 97.69 88 ASP A CA 1
ATOM 757 C C . ASP A 1 88 ? -4.485 -0.906 7.576 1.00 97.69 88 ASP A C 1
ATOM 759 O O . ASP A 1 88 ? -3.967 -0.425 8.583 1.00 97.69 88 ASP A O 1
ATOM 763 N N . LEU A 1 89 ? -5.698 -0.530 7.169 1.00 97.50 89 LEU A N 1
ATOM 764 C CA . LEU A 1 89 ? -6.541 0.407 7.902 1.00 97.50 89 LEU A CA 1
ATOM 765 C C . LEU A 1 89 ? -7.717 -0.275 8.603 1.00 97.50 89 LEU A C 1
ATOM 767 O O . LEU A 1 89 ? -7.874 -0.091 9.809 1.00 97.50 89 LEU A O 1
ATOM 771 N N . ASP A 1 90 ? -8.560 -0.989 7.858 1.00 94.69 90 ASP A N 1
ATOM 772 C CA . ASP A 1 90 ? -9.866 -1.439 8.345 1.00 94.69 90 ASP A CA 1
ATOM 773 C C . ASP A 1 90 ? -9.685 -2.680 9.216 1.00 94.69 90 ASP A C 1
ATOM 775 O O . ASP A 1 90 ? -8.935 -3.571 8.858 1.00 94.69 90 ASP A O 1
ATOM 779 N N . ASP A 1 91 ? -10.314 -2.718 10.390 1.00 93.25 91 ASP A N 1
ATOM 780 C CA . ASP A 1 91 ? -10.146 -3.783 11.397 1.00 93.25 91 ASP A CA 1
ATOM 781 C C . ASP A 1 91 ? -8.700 -3.954 11.935 1.00 93.25 91 ASP A C 1
ATOM 783 O O . ASP A 1 91 ? -8.482 -4.666 12.916 1.00 93.25 91 ASP A O 1
ATOM 787 N N . THR A 1 92 ? -7.744 -3.179 11.410 1.00 95.50 92 THR A N 1
ATOM 788 C CA . THR A 1 92 ? -6.360 -3.064 11.885 1.00 95.50 92 THR A CA 1
ATOM 789 C C . THR A 1 92 ? -6.144 -1.804 12.739 1.00 95.50 92 THR A C 1
ATOM 791 O O . THR A 1 92 ? -5.808 -1.895 13.920 1.00 95.50 92 THR A O 1
ATOM 794 N N . LEU A 1 93 ? -6.345 -0.609 12.168 1.00 97.06 93 LEU A N 1
ATOM 795 C CA . LEU A 1 93 ? -6.124 0.682 12.843 1.00 97.06 93 LEU A CA 1
ATOM 796 C C . LEU A 1 93 ? -7.422 1.433 13.140 1.00 97.06 93 LEU A C 1
ATOM 798 O O . LEU A 1 93 ? -7.470 2.246 14.066 1.00 97.06 93 LEU A O 1
ATOM 802 N N . VAL A 1 94 ? -8.467 1.196 12.349 1.00 96.88 94 VAL A N 1
ATOM 803 C CA . VAL A 1 94 ? -9.773 1.844 12.479 1.00 96.88 94 VAL A CA 1
ATOM 804 C C . VAL A 1 94 ? -10.894 0.867 12.154 1.00 96.88 94 VAL A C 1
ATOM 806 O O . VAL A 1 94 ? -10.701 -0.110 11.439 1.00 96.88 94 VAL A O 1
ATOM 809 N N . ARG A 1 95 ? -12.100 1.148 12.644 1.00 95.88 95 ARG A N 1
ATOM 810 C CA . ARG A 1 95 ? -13.315 0.424 12.257 1.00 95.88 95 ARG A CA 1
ATOM 811 C C . ARG A 1 95 ? -14.423 1.409 11.929 1.00 95.88 95 ARG A C 1
ATOM 813 O O . ARG A 1 95 ? -14.670 2.341 12.694 1.00 95.88 95 ARG A O 1
ATOM 820 N N . VAL A 1 96 ? -15.092 1.222 10.797 1.00 96.56 96 VAL A N 1
ATOM 821 C CA . VAL A 1 96 ? -16.209 2.085 10.380 1.00 96.56 96 VAL A CA 1
ATOM 822 C C . VAL A 1 96 ? -17.387 1.919 11.342 1.00 96.56 96 VAL A C 1
ATOM 824 O O . VAL A 1 96 ? -17.651 0.816 11.818 1.00 96.56 96 VAL A O 1
ATOM 827 N N . VAL A 1 97 ? -18.097 3.011 11.632 1.00 96.62 97 VAL A N 1
ATOM 828 C CA . VAL A 1 97 ? -19.326 2.990 12.436 1.00 96.62 97 VAL A CA 1
ATOM 829 C C . VAL A 1 97 ? -20.539 2.863 11.523 1.00 96.62 97 VAL A C 1
ATOM 831 O O . VAL A 1 97 ? -20.773 3.726 10.676 1.00 96.62 97 VAL A O 1
ATOM 834 N N . ALA A 1 98 ? -21.320 1.802 11.707 1.00 94.25 98 ALA A N 1
ATOM 835 C CA . ALA A 1 98 ? -22.602 1.594 11.042 1.00 94.25 98 ALA A CA 1
ATOM 836 C C . ALA A 1 98 ? -23.365 0.433 11.699 1.00 94.25 98 ALA A C 1
ATOM 838 O O . ALA A 1 98 ? -22.770 -0.480 12.260 1.00 94.25 98 ALA A O 1
ATOM 839 N N . ASN A 1 99 ? -24.698 0.463 11.619 1.00 88.75 99 ASN A N 1
ATOM 840 C CA . ASN A 1 99 ? -25.555 -0.506 12.317 1.00 88.75 99 ASN A CA 1
ATOM 841 C C . ASN A 1 99 ? -25.853 -1.783 11.509 1.00 88.75 99 ASN A C 1
ATOM 843 O O . ASN A 1 99 ? -26.299 -2.768 12.087 1.00 88.75 99 ASN A O 1
ATOM 847 N N . ASN A 1 100 ? -25.634 -1.770 10.190 1.00 87.06 100 ASN A N 1
ATOM 848 C CA . ASN A 1 100 ? -26.183 -2.780 9.274 1.00 87.06 100 ASN A CA 1
ATOM 849 C C . ASN A 1 100 ? -25.142 -3.766 8.710 1.00 87.06 100 ASN A C 1
ATOM 851 O O . ASN A 1 100 ? -25.499 -4.597 7.879 1.00 87.06 100 ASN A O 1
ATOM 855 N N . ASP A 1 101 ? -23.874 -3.684 9.123 1.00 86.50 101 ASP A N 1
ATOM 856 C CA . ASP A 1 101 ? -22.821 -4.625 8.710 1.00 86.50 101 ASP A CA 1
ATOM 857 C C . ASP A 1 101 ? -22.112 -5.151 9.969 1.00 86.50 101 ASP A C 1
ATOM 859 O O . ASP A 1 101 ? -21.657 -4.342 10.781 1.00 86.50 101 ASP A O 1
ATOM 863 N N . PRO A 1 102 ? -22.004 -6.478 10.158 1.00 84.19 102 PRO A N 1
ATOM 864 C CA . PRO A 1 102 ? -21.362 -7.069 11.333 1.00 84.19 102 PRO A CA 1
ATOM 865 C C . PRO A 1 102 ? -19.865 -6.747 11.458 1.00 84.19 102 PRO A C 1
ATOM 867 O O . PRO A 1 102 ? -19.303 -6.900 12.542 1.00 84.19 102 PRO A O 1
ATOM 870 N N . ARG A 1 103 ? -19.204 -6.310 10.378 1.00 85.88 103 ARG A N 1
ATOM 871 C CA . ARG A 1 103 ? -17.808 -5.845 10.426 1.00 85.88 103 ARG A CA 1
ATOM 872 C C . ARG A 1 103 ? -17.689 -4.463 11.059 1.00 85.88 103 ARG A C 1
ATOM 874 O O . ARG A 1 103 ? -16.667 -4.139 11.660 1.00 85.88 103 ARG A O 1
ATOM 881 N N . TYR A 1 104 ? -18.738 -3.654 10.967 1.00 93.25 104 TYR A N 1
ATOM 882 C CA . TYR A 1 104 ? -18.743 -2.288 11.469 1.00 93.25 104 TYR A CA 1
ATOM 883 C C . TYR A 1 104 ? -19.084 -2.231 12.954 1.00 93.25 104 TYR A C 1
ATOM 885 O O . TYR A 1 104 ? -19.672 -3.145 13.530 1.00 93.25 104 TYR A O 1
ATOM 893 N N . VAL A 1 105 ? -18.671 -1.143 13.597 1.00 94.12 105 VAL A N 1
ATOM 894 C CA . VAL A 1 105 ? -19.010 -0.870 14.992 1.00 94.12 105 VAL A CA 1
ATOM 895 C C . VAL A 1 105 ? -20.409 -0.249 15.024 1.00 94.12 105 VAL A C 1
ATOM 897 O O . VAL A 1 105 ? -20.606 0.814 14.432 1.00 94.12 105 VAL A O 1
ATOM 900 N N . PRO A 1 106 ? -21.391 -0.852 15.711 1.00 95.94 106 PRO A N 1
ATOM 901 C CA . PRO A 1 106 ? -22.702 -0.233 15.872 1.00 95.94 106 PRO A CA 1
ATOM 902 C C . PRO A 1 106 ? -22.612 1.107 16.615 1.00 95.94 106 PRO A C 1
ATOM 904 O O . PRO A 1 106 ? -21.775 1.278 17.504 1.00 95.94 106 PRO A O 1
ATOM 907 N N . GLU A 1 107 ? -23.517 2.045 16.324 1.00 96.31 107 GLU A N 1
ATOM 908 C CA . GLU A 1 107 ? -23.509 3.391 16.934 1.00 96.31 107 GLU A CA 1
ATOM 909 C C . GLU A 1 107 ? -23.568 3.340 18.474 1.00 96.31 107 GLU A C 1
ATOM 911 O O . GLU A 1 107 ? -22.893 4.116 19.148 1.00 96.31 107 GLU A O 1
ATOM 916 N N . HIS A 1 108 ? -24.312 2.388 19.049 1.00 95.56 108 HIS A N 1
ATOM 917 C CA . HIS A 1 108 ? -24.408 2.231 20.505 1.00 95.56 108 HIS A CA 1
ATOM 918 C C . HIS A 1 108 ? -23.099 1.751 21.156 1.00 95.56 108 HIS A C 1
ATOM 920 O O . HIS A 1 108 ? -22.835 2.090 22.306 1.00 95.56 108 HIS A O 1
ATOM 926 N N . GLU A 1 109 ? -22.269 0.987 20.439 1.00 95.62 109 GLU A N 1
ATOM 927 C CA . GLU A 1 109 ? -20.937 0.593 20.912 1.00 95.62 109 GLU A CA 1
ATOM 928 C C . GLU A 1 109 ? -19.941 1.742 20.744 1.00 95.62 109 GLU A C 1
ATOM 930 O O . GLU A 1 109 ? -19.174 2.037 21.660 1.00 95.62 109 GLU A O 1
ATOM 935 N N . ALA A 1 110 ? -19.996 2.457 19.616 1.00 96.56 110 ALA A N 1
ATOM 936 C CA . ALA A 1 110 ? -19.163 3.637 19.383 1.00 96.56 110 ALA A CA 1
ATOM 937 C C . ALA A 1 110 ? -19.410 4.732 20.439 1.00 96.56 110 ALA A C 1
ATOM 939 O O . ALA A 1 110 ? -18.466 5.375 20.903 1.00 96.56 110 ALA A O 1
ATOM 940 N N . ALA A 1 111 ? -20.661 4.892 20.888 1.00 96.31 111 ALA A N 1
ATOM 941 C CA . ALA A 1 111 ? -21.041 5.823 21.950 1.00 96.31 111 ALA A CA 1
ATOM 942 C C . ALA A 1 111 ? -20.361 5.539 23.303 1.00 96.31 111 ALA A C 1
ATOM 944 O O . ALA A 1 111 ? -20.261 6.446 24.128 1.00 96.31 111 ALA A O 1
ATOM 945 N N . LYS A 1 112 ? -19.854 4.319 23.536 1.00 97.19 112 LYS A N 1
ATOM 946 C CA . LYS A 1 112 ? -19.103 3.968 24.756 1.00 97.19 112 LYS A CA 1
ATOM 947 C C . LYS A 1 112 ? -17.662 4.483 24.737 1.00 97.19 112 LYS A C 1
ATOM 949 O O . LYS A 1 112 ? -17.041 4.594 25.790 1.00 97.19 112 LYS A O 1
ATOM 954 N N . VAL A 1 113 ? -17.123 4.810 23.560 1.00 96.81 113 VAL A N 1
ATOM 955 C CA . VAL A 1 113 ? -15.734 5.266 23.366 1.00 96.81 113 VAL A CA 1
ATOM 956 C C . VAL A 1 113 ? -15.666 6.576 22.565 1.00 96.81 113 VAL A C 1
ATOM 958 O O . VAL A 1 113 ? -14.934 6.666 21.578 1.00 96.81 113 VAL A O 1
ATOM 961 N N . PRO A 1 114 ? -16.380 7.641 22.981 1.00 97.19 114 PRO A N 1
ATOM 962 C CA . PRO A 1 114 ? -16.538 8.857 22.176 1.00 97.19 114 PRO A CA 1
ATOM 963 C C . PRO A 1 114 ? -15.202 9.541 21.851 1.00 97.19 114 PRO A C 1
ATOM 965 O O . PRO A 1 114 ? -15.033 10.094 20.769 1.00 97.19 114 PRO A O 1
ATOM 968 N N . HIS A 1 115 ? -14.215 9.439 22.745 1.00 97.00 115 HIS A N 1
ATOM 969 C CA . HIS A 1 115 ? -12.870 9.991 22.562 1.00 97.00 115 HIS A CA 1
ATOM 970 C C . HIS A 1 115 ? -12.081 9.333 21.412 1.00 97.00 115 HIS A C 1
ATOM 972 O O . HIS A 1 115 ? -11.153 9.949 20.884 1.00 97.00 115 HIS A O 1
ATOM 978 N N . ARG A 1 116 ? -12.457 8.118 20.987 1.00 97.50 116 ARG A N 1
ATOM 979 C CA . ARG A 1 116 ? -11.866 7.383 19.852 1.00 97.50 116 ARG A CA 1
ATOM 980 C C . ARG A 1 116 ? -12.672 7.508 18.563 1.00 97.50 116 ARG A C 1
ATOM 982 O O . ARG A 1 116 ? -12.205 7.062 17.520 1.00 97.50 116 ARG A O 1
ATOM 989 N N . VAL A 1 117 ? -13.860 8.107 18.602 1.00 98.19 117 VAL A N 1
ATOM 990 C CA . VAL A 1 117 ? -14.665 8.326 17.397 1.00 98.19 117 VAL A CA 1
ATOM 991 C C . VAL A 1 117 ? -14.116 9.535 16.639 1.00 98.19 117 VAL A C 1
ATOM 993 O O . VAL A 1 117 ? -13.859 10.593 17.219 1.00 98.19 117 VAL A O 1
ATOM 996 N N . ARG A 1 118 ? -13.926 9.393 15.328 1.00 98.19 118 ARG A N 1
ATOM 997 C CA . ARG A 1 118 ? -13.561 10.483 14.416 1.00 98.19 118 ARG A CA 1
ATOM 998 C C . ARG A 1 118 ? -14.559 10.546 13.275 1.00 98.19 118 ARG A C 1
ATOM 1000 O O . ARG A 1 118 ? -14.988 9.517 12.758 1.00 98.19 118 ARG A O 1
ATOM 1007 N N . LYS A 1 119 ? -14.928 11.765 12.893 1.00 98.12 119 LYS A N 1
ATOM 1008 C CA . LYS A 1 119 ? -15.749 12.028 11.713 1.00 98.12 119 LYS A CA 1
ATOM 1009 C C . LYS A 1 119 ? -14.817 12.251 10.523 1.00 98.12 119 LYS A C 1
ATOM 1011 O O . LYS A 1 119 ? -13.893 13.053 10.623 1.00 98.12 119 LYS A O 1
ATOM 1016 N N . LEU A 1 120 ? -15.055 11.530 9.436 1.00 98.12 120 LEU A N 1
ATOM 1017 C CA . LEU A 1 120 ? -14.385 11.732 8.156 1.00 98.12 120 LEU A CA 1
ATOM 1018 C C . LEU A 1 120 ? -15.027 12.910 7.412 1.00 98.12 120 LEU A C 1
ATOM 1020 O O . LEU A 1 120 ? -16.148 13.324 7.721 1.00 98.12 120 LEU A O 1
ATOM 1024 N N . GLU A 1 121 ? -14.323 13.442 6.417 1.00 97.19 121 GLU A N 1
ATOM 1025 C CA . GLU A 1 121 ? -14.771 14.596 5.625 1.00 97.19 121 GLU A CA 1
ATOM 1026 C C . GLU A 1 121 ? -16.121 14.345 4.934 1.00 97.19 121 GLU A C 1
ATOM 1028 O O . GLU A 1 121 ? -16.985 15.218 4.910 1.00 97.19 121 GLU A O 1
ATOM 1033 N N . ASP A 1 122 ? -16.352 13.117 4.465 1.00 96.25 122 ASP A N 1
ATOM 1034 C CA . ASP A 1 122 ? -17.603 12.703 3.817 1.00 96.25 122 ASP A CA 1
ATOM 1035 C C . ASP A 1 122 ? -18.763 12.412 4.788 1.00 96.25 122 ASP A C 1
ATOM 1037 O O . ASP A 1 122 ? -19.837 11.967 4.383 1.00 96.25 122 ASP A O 1
ATOM 1041 N N . GLY A 1 123 ? -18.562 12.654 6.084 1.00 96.75 123 GLY A N 1
ATOM 1042 C CA . GLY A 1 123 ? -19.575 12.489 7.118 1.00 96.75 123 GLY A CA 1
ATOM 1043 C C . GLY A 1 123 ? -19.636 11.104 7.757 1.00 96.75 123 GLY A C 1
ATOM 1044 O O . GLY A 1 123 ? -20.277 10.981 8.806 1.00 96.75 123 GLY A O 1
ATOM 1045 N N . ARG A 1 124 ? -18.945 10.091 7.210 1.00 96.62 124 ARG A N 1
ATOM 1046 C CA . ARG A 1 124 ? -18.797 8.792 7.885 1.00 96.62 124 ARG A CA 1
ATOM 1047 C C . ARG A 1 124 ? -18.080 8.961 9.223 1.00 96.62 124 ARG A C 1
ATOM 1049 O O . ARG A 1 124 ? -17.331 9.913 9.437 1.00 96.62 124 ARG A O 1
ATOM 1056 N N . LYS A 1 125 ? -18.288 8.013 10.133 1.00 98.06 125 LYS A N 1
ATOM 1057 C CA . LYS A 1 125 ? -17.554 7.937 11.398 1.00 98.06 125 LYS A CA 1
ATOM 1058 C C . LYS A 1 125 ? -16.706 6.674 11.429 1.00 98.06 125 LYS A C 1
ATOM 1060 O O . LYS A 1 125 ? -17.125 5.628 10.933 1.00 98.06 125 LYS A O 1
ATOM 1065 N N . VAL A 1 126 ? -15.550 6.771 12.066 1.00 98.12 126 VAL A N 1
ATOM 1066 C CA . VAL A 1 126 ? -14.679 5.638 12.380 1.00 98.12 126 VAL A CA 1
ATOM 1067 C C . VAL A 1 126 ? -14.358 5.636 13.869 1.00 98.12 126 VAL A C 1
ATOM 1069 O O . VAL A 1 126 ? -14.255 6.694 14.490 1.00 98.12 126 VAL A O 1
ATOM 1072 N N . VAL A 1 127 ? -14.199 4.452 14.445 1.00 97.94 127 VAL A N 1
ATOM 1073 C CA . VAL A 1 127 ? -13.610 4.246 15.768 1.00 97.94 127 VAL A CA 1
ATOM 1074 C C . VAL A 1 127 ? -12.147 3.894 15.559 1.00 97.94 127 VAL A C 1
ATOM 1076 O O . VAL A 1 127 ? -11.835 2.902 14.903 1.00 97.94 127 VAL A O 1
ATOM 1079 N N . LEU A 1 128 ? -11.251 4.704 16.110 1.00 97.81 128 LEU A N 1
ATOM 1080 C CA . LEU A 1 128 ? -9.819 4.425 16.103 1.00 97.81 128 LEU A CA 1
ATOM 1081 C C . LEU A 1 128 ? -9.505 3.225 17.003 1.00 97.81 128 LEU A C 1
ATOM 1083 O O . LEU A 1 128 ? -10.165 3.046 18.030 1.00 97.81 128 LEU A O 1
ATOM 1087 N N . ALA A 1 129 ? -8.496 2.422 16.668 1.00 95.50 129 ALA A N 1
ATOM 1088 C CA . ALA A 1 129 ? -7.934 1.426 17.577 1.00 95.50 129 ALA A CA 1
ATOM 1089 C C . ALA A 1 129 ? -7.396 2.099 18.854 1.00 95.50 129 ALA A C 1
ATOM 1091 O O . ALA A 1 129 ? -7.145 3.308 18.891 1.00 95.50 129 ALA A O 1
ATOM 1092 N N . ASP A 1 130 ? -7.294 1.331 19.937 1.00 94.06 130 ASP A N 1
ATOM 1093 C CA . ASP A 1 130 ? -6.853 1.888 21.213 1.00 94.06 130 ASP A CA 1
ATOM 1094 C C . ASP A 1 130 ? -5.396 2.352 21.121 1.00 94.06 130 ASP A C 1
ATOM 1096 O O . ASP A 1 130 ? -4.551 1.625 20.600 1.00 94.06 130 ASP A O 1
ATOM 1100 N N . ARG A 1 131 ? -5.120 3.570 21.601 1.00 95.56 131 ARG A N 1
ATOM 1101 C CA . ARG A 1 131 ? -3.788 4.205 21.581 1.00 95.56 131 ARG A CA 1
ATOM 1102 C C . ARG A 1 131 ? -3.082 4.202 20.213 1.00 95.56 131 ARG A C 1
ATOM 1104 O O . ARG A 1 131 ? -1.853 4.143 20.126 1.00 95.56 131 ARG A O 1
ATOM 1111 N N . VAL A 1 132 ? -3.858 4.215 19.124 1.00 96.31 132 VAL A N 1
ATOM 1112 C CA . VAL A 1 132 ? -3.318 4.054 17.766 1.00 96.31 132 VAL A CA 1
ATOM 1113 C C . VAL A 1 132 ? -2.403 5.208 17.357 1.00 96.31 132 VAL A C 1
ATOM 1115 O O . VAL A 1 132 ? -1.426 4.991 16.648 1.00 96.31 132 VAL A O 1
ATOM 1118 N N . GLN A 1 133 ? -2.685 6.427 17.821 1.00 96.12 133 GLN A N 1
ATOM 1119 C CA . GLN A 1 133 ? -1.881 7.598 17.476 1.00 96.12 133 GLN A CA 1
ATOM 1120 C C . GLN A 1 133 ? -0.523 7.540 18.175 1.00 96.12 133 GLN A C 1
ATOM 1122 O O . GLN A 1 133 ? 0.498 7.713 17.520 1.00 96.12 133 GLN A O 1
ATOM 1127 N N . GLU A 1 134 ? -0.496 7.182 19.460 1.00 96.94 134 GLU A N 1
ATOM 1128 C CA . GLU A 1 134 ? 0.744 6.983 20.216 1.00 96.94 134 GLU A CA 1
ATOM 1129 C C . GLU A 1 134 ? 1.582 5.842 19.633 1.00 96.94 134 GLU A C 1
ATOM 1131 O O . GLU A 1 134 ? 2.809 5.912 19.599 1.00 96.94 134 GLU A O 1
ATOM 1136 N N . PHE A 1 135 ? 0.926 4.785 19.148 1.00 97.44 135 PHE A N 1
ATOM 1137 C CA . PHE A 1 135 ? 1.605 3.694 18.462 1.00 97.44 135 PHE A CA 1
ATOM 1138 C C . PHE A 1 135 ? 2.225 4.140 17.130 1.00 97.44 135 PHE A C 1
ATOM 1140 O O . PHE A 1 135 ? 3.382 3.817 16.868 1.00 97.44 135 PHE A O 1
ATOM 1147 N N . ILE A 1 136 ? 1.499 4.901 16.304 1.00 98.06 136 ILE A N 1
ATOM 1148 C CA . ILE A 1 136 ? 2.017 5.434 15.033 1.00 98.06 136 ILE A CA 1
ATOM 1149 C C . ILE A 1 136 ? 3.170 6.416 15.285 1.00 98.06 136 ILE A C 1
ATOM 1151 O O . ILE A 1 136 ? 4.194 6.344 14.604 1.00 98.06 136 ILE A O 1
ATOM 1155 N N . GLU A 1 137 ? 3.036 7.294 16.281 1.00 97.19 137 GLU A N 1
ATOM 1156 C CA . GLU A 1 137 ? 4.088 8.218 16.708 1.00 97.19 137 GLU A CA 1
ATOM 1157 C C . GLU A 1 137 ? 5.343 7.460 17.156 1.00 97.19 137 GLU A C 1
ATOM 1159 O O . GLU A 1 137 ? 6.451 7.759 16.703 1.00 97.19 137 GLU A O 1
ATOM 1164 N N . TRP A 1 138 ? 5.182 6.432 17.995 1.00 97.44 138 TRP A N 1
ATOM 1165 C CA . TRP A 1 138 ? 6.283 5.562 18.398 1.00 97.44 138 TRP A CA 1
ATOM 1166 C C . TRP A 1 138 ? 6.932 4.882 17.186 1.00 97.44 138 TRP A C 1
ATOM 1168 O O . TRP A 1 138 ? 8.154 4.954 17.027 1.00 97.44 138 TRP A O 1
ATOM 1178 N N . ALA A 1 139 ? 6.126 4.276 16.309 1.00 97.38 139 ALA A N 1
ATOM 1179 C CA . ALA A 1 139 ? 6.594 3.542 15.138 1.00 97.38 139 ALA A CA 1
ATOM 1180 C C . ALA A 1 139 ? 7.371 4.449 14.172 1.00 97.38 139 ALA A C 1
ATOM 1182 O O . ALA A 1 139 ? 8.387 4.029 13.619 1.00 97.38 139 ALA A O 1
ATOM 1183 N N . HIS A 1 140 ? 6.971 5.713 14.020 1.00 95.94 140 HIS A N 1
ATOM 1184 C CA . HIS A 1 140 ? 7.646 6.671 13.141 1.00 95.94 140 HIS A CA 1
ATOM 1185 C C . HIS A 1 140 ? 9.136 6.867 13.473 1.00 95.94 140 HIS A C 1
ATOM 1187 O O . HIS A 1 140 ? 9.934 7.208 12.596 1.00 95.94 140 HIS A O 1
ATOM 1193 N N . ASN A 1 141 ? 9.541 6.641 14.726 1.00 94.69 141 ASN A N 1
ATOM 1194 C CA . ASN A 1 141 ? 10.942 6.764 15.129 1.00 94.69 141 ASN A CA 1
ATOM 1195 C C . ASN A 1 141 ? 11.836 5.675 14.520 1.00 94.69 141 ASN A C 1
ATOM 1197 O O . ASN A 1 141 ? 13.031 5.902 14.339 1.00 94.69 141 ASN A O 1
ATOM 1201 N N . TYR A 1 142 ? 11.259 4.525 14.169 1.00 94.19 142 TYR A N 1
ATOM 1202 C CA . TYR A 1 142 ? 11.982 3.340 13.702 1.00 94.19 142 TYR A CA 1
ATOM 1203 C C . TYR A 1 142 ? 11.617 2.938 12.275 1.00 94.19 142 TYR A C 1
ATOM 1205 O O . TYR A 1 142 ? 12.368 2.204 11.633 1.00 94.19 142 TYR A O 1
ATOM 1213 N N . PHE A 1 143 ? 10.477 3.408 11.770 1.00 95.62 143 PHE A N 1
ATOM 1214 C CA . PHE A 1 143 ? 9.929 2.949 10.506 1.00 95.62 143 PHE A CA 1
ATOM 1215 C C . PHE A 1 143 ? 9.611 4.089 9.539 1.00 95.62 143 PHE A C 1
ATOM 1217 O O . PHE A 1 143 ? 9.196 5.183 9.926 1.00 95.62 143 PHE A O 1
ATOM 1224 N N . GLU A 1 144 ? 9.774 3.812 8.247 1.00 94.25 144 GLU A N 1
ATOM 1225 C CA . GLU A 1 144 ? 9.103 4.566 7.194 1.00 94.25 144 GLU A CA 1
ATOM 1226 C C . GLU A 1 144 ? 7.732 3.937 6.943 1.00 94.25 144 GLU A C 1
ATOM 1228 O O . GLU A 1 144 ? 7.628 2.819 6.435 1.00 94.25 144 GLU A O 1
ATOM 1233 N N . ILE A 1 145 ? 6.684 4.658 7.341 1.00 97.44 145 ILE A N 1
ATOM 1234 C CA . ILE A 1 145 ? 5.321 4.133 7.394 1.00 97.44 145 ILE A CA 1
ATOM 1235 C C . ILE A 1 145 ? 4.584 4.412 6.081 1.00 97.44 145 ILE A C 1
ATOM 1237 O O . ILE A 1 145 ? 4.411 5.573 5.701 1.00 97.44 145 ILE A O 1
ATOM 1241 N N . SER A 1 146 ? 4.093 3.349 5.448 1.00 97.50 146 SER A N 1
ATOM 1242 C CA . SER A 1 146 ? 3.157 3.361 4.318 1.00 97.50 146 SER A CA 1
ATOM 1243 C C . SER A 1 146 ? 1.820 2.724 4.707 1.00 97.50 146 SER A C 1
ATOM 1245 O O . SER A 1 146 ? 1.703 2.049 5.728 1.00 97.50 146 SER A O 1
ATOM 1247 N N . VAL A 1 147 ? 0.808 2.904 3.862 1.00 98.12 147 VAL A N 1
ATOM 1248 C CA . VAL A 1 147 ? -0.525 2.312 4.019 1.00 98.12 147 VAL A CA 1
ATOM 1249 C C . VAL A 1 147 ? -0.866 1.475 2.790 1.00 98.12 147 VAL A C 1
ATOM 1251 O O . VAL A 1 147 ? -0.630 1.905 1.663 1.00 98.12 147 VAL A O 1
ATOM 1254 N N . CYS A 1 148 ? -1.455 0.301 2.996 1.00 97.50 148 CYS A N 1
ATOM 1255 C CA . CYS A 1 148 ? -1.986 -0.570 1.953 1.00 97.50 148 CYS A CA 1
ATOM 1256 C C . CYS A 1 148 ? -3.350 -1.114 2.382 1.00 97.50 148 CYS A C 1
ATOM 1258 O O . CYS A 1 148 ? -3.437 -2.089 3.127 1.00 97.50 148 CYS A O 1
ATOM 1260 N N . SER A 1 149 ? -4.417 -0.484 1.892 1.00 96.69 149 SER A N 1
ATOM 1261 C CA . SER A 1 149 ? -5.786 -0.800 2.302 1.00 96.69 149 SER A CA 1
ATOM 1262 C C . SER A 1 149 ? -6.674 -1.185 1.127 1.00 96.69 149 SER A C 1
ATOM 1264 O O . SER A 1 149 ? -6.470 -0.748 -0.008 1.00 96.69 149 SER A O 1
ATOM 1266 N N . LEU A 1 150 ? -7.703 -1.987 1.406 1.00 95.69 150 LEU A N 1
ATOM 1267 C CA . LEU A 1 150 ? -8.804 -2.210 0.473 1.00 95.69 150 LEU A CA 1
ATOM 1268 C C . LEU A 1 150 ? -9.736 -1.001 0.375 1.00 95.69 150 LEU A C 1
ATOM 1270 O O . LEU A 1 150 ? -10.590 -0.985 -0.499 1.00 95.69 150 LEU A O 1
ATOM 1274 N N . GLY A 1 151 ? -9.630 0.012 1.229 1.00 95.44 151 GLY A N 1
ATOM 1275 C CA . GLY A 1 151 ? -10.366 1.263 1.076 1.00 95.44 151 GLY A CA 1
ATOM 1276 C C . GLY A 1 151 ? -10.128 1.925 -0.283 1.00 95.44 151 GLY A C 1
ATOM 1277 O O . GLY A 1 151 ? -9.059 1.767 -0.871 1.00 95.44 151 GLY A O 1
ATOM 1278 N N . ASP A 1 152 ? -11.108 2.658 -0.816 1.00 95.38 152 ASP A N 1
ATOM 1279 C CA . ASP A 1 152 ? -10.882 3.473 -2.015 1.00 95.38 152 ASP A CA 1
ATOM 1280 C C . ASP A 1 152 ? -9.857 4.602 -1.739 1.00 95.38 152 ASP A C 1
ATOM 1282 O O . ASP A 1 152 ? -9.600 4.936 -0.578 1.00 95.38 152 ASP A O 1
ATOM 1286 N N . PRO A 1 153 ? -9.245 5.211 -2.773 1.00 94.81 153 PRO A N 1
ATOM 1287 C CA . PRO A 1 153 ? -8.199 6.212 -2.569 1.00 94.81 153 PRO A CA 1
ATOM 1288 C C . PRO A 1 153 ? -8.618 7.423 -1.726 1.00 94.81 153 PRO A C 1
ATOM 1290 O O . PRO A 1 153 ? -7.770 7.990 -1.038 1.00 94.81 153 PRO A O 1
ATOM 1293 N N . GLN A 1 154 ? -9.888 7.839 -1.782 1.00 97.00 154 GLN A N 1
ATOM 1294 C CA . GLN A 1 154 ? -10.371 8.978 -1.004 1.00 97.00 154 GLN A CA 1
ATOM 1295 C C . GLN A 1 154 ? -10.556 8.582 0.460 1.00 97.00 154 GLN A C 1
ATOM 1297 O O . GLN A 1 154 ? -10.125 9.312 1.350 1.00 97.00 154 GLN A O 1
ATOM 1302 N N . TYR A 1 155 ? -11.119 7.401 0.714 1.00 97.75 155 TYR A N 1
ATOM 1303 C CA . TYR A 1 155 ? -11.222 6.847 2.060 1.00 97.75 155 TYR A CA 1
ATOM 1304 C C . TYR A 1 155 ? -9.858 6.725 2.741 1.00 97.75 155 TYR A C 1
ATOM 1306 O O . TYR A 1 155 ? -9.696 7.211 3.858 1.00 97.75 155 TYR A O 1
ATOM 1314 N N . VAL A 1 156 ? -8.862 6.156 2.052 1.00 98.19 156 VAL A N 1
ATOM 1315 C CA . VAL A 1 156 ? -7.498 6.013 2.591 1.00 98.19 156 VAL A CA 1
ATOM 1316 C C . VAL A 1 156 ? -6.937 7.368 3.024 1.00 98.19 156 VAL A C 1
ATOM 1318 O O . VAL A 1 156 ? -6.407 7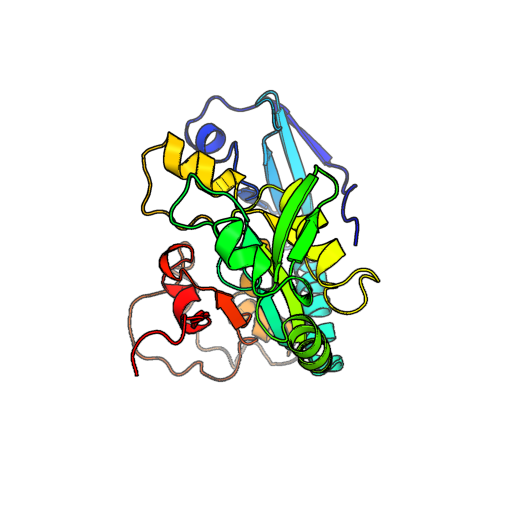.485 4.126 1.00 98.19 156 VAL A O 1
ATOM 1321 N N . LYS A 1 157 ? -7.095 8.408 2.195 1.00 98.00 157 LYS A N 1
ATOM 1322 C CA . LYS A 1 157 ? -6.648 9.766 2.536 1.00 98.00 157 LYS A CA 1
ATOM 1323 C C . LYS A 1 157 ? -7.354 10.306 3.777 1.00 98.00 157 LYS A C 1
ATOM 1325 O O . LYS A 1 157 ? -6.676 10.758 4.690 1.00 98.00 157 LYS A O 1
ATOM 1330 N N . MET A 1 158 ? -8.685 10.220 3.835 1.00 98.38 158 MET A N 1
ATOM 1331 C CA . MET A 1 158 ? -9.458 10.727 4.975 1.00 98.38 158 MET A CA 1
ATOM 1332 C C . MET A 1 158 ? -9.093 10.020 6.284 1.00 98.38 158 MET A C 1
ATOM 1334 O O . MET A 1 158 ? -8.944 10.677 7.311 1.00 98.38 158 MET A O 1
ATOM 1338 N N . VAL A 1 159 ? -8.924 8.694 6.253 1.00 98.44 159 VAL A N 1
ATOM 1339 C CA . VAL A 1 159 ? -8.512 7.925 7.435 1.00 98.44 159 VAL A CA 1
ATOM 1340 C C . VAL A 1 159 ? -7.110 8.332 7.887 1.00 98.44 159 VAL A C 1
ATOM 1342 O O . VAL A 1 159 ? -6.887 8.572 9.071 1.00 98.44 159 VAL A O 1
ATOM 1345 N N . VAL A 1 160 ? -6.166 8.481 6.956 1.00 98.31 160 VAL A N 1
ATOM 1346 C CA . VAL A 1 160 ? -4.815 8.949 7.292 1.00 98.31 160 VAL A CA 1
ATOM 1347 C C . VAL A 1 160 ? -4.849 10.364 7.869 1.00 98.31 160 VAL A C 1
ATOM 1349 O O . VAL A 1 160 ? -4.177 10.608 8.862 1.00 98.31 160 VAL A O 1
ATOM 1352 N N . SER A 1 161 ? -5.677 11.269 7.342 1.00 98.12 161 SER A N 1
ATOM 1353 C CA . SER A 1 161 ? -5.816 12.630 7.877 1.00 98.12 161 SER A CA 1
ATOM 1354 C C . SER A 1 161 ? -6.411 12.685 9.288 1.00 98.12 161 SER A C 1
ATOM 1356 O O . SER A 1 161 ? -6.167 13.656 9.998 1.00 98.12 161 SER A O 1
ATOM 1358 N N . VAL A 1 162 ? -7.170 11.676 9.734 1.00 98.00 162 VAL A N 1
ATOM 1359 C CA . VAL A 1 162 ? -7.606 11.606 11.143 1.00 98.00 162 VAL A CA 1
ATOM 1360 C C . VAL A 1 162 ? -6.586 10.913 12.048 1.00 98.00 162 VAL A C 1
ATOM 1362 O O . VAL A 1 162 ? -6.535 11.227 13.237 1.00 98.00 162 VAL A O 1
ATOM 1365 N N . LEU A 1 163 ? -5.779 9.992 11.512 1.00 98.06 163 LEU A N 1
ATOM 1366 C CA . LEU A 1 163 ? -4.711 9.307 12.250 1.00 98.06 163 LEU A CA 1
ATOM 1367 C C . LEU A 1 163 ? -3.488 10.212 12.457 1.00 98.06 163 LEU A C 1
ATOM 1369 O O . LEU A 1 163 ? -2.975 10.285 13.571 1.00 98.06 163 LEU A O 1
ATOM 1373 N N . ASP A 1 164 ? -3.072 10.925 11.411 1.00 97.81 164 ASP A N 1
ATOM 1374 C CA . ASP A 1 164 ? -1.901 11.805 11.347 1.00 97.81 164 ASP A CA 1
ATOM 1375 C C . ASP A 1 164 ? -2.274 13.146 10.676 1.00 97.81 164 ASP A C 1
ATOM 1377 O O . ASP A 1 164 ? -1.952 13.378 9.505 1.00 97.81 164 ASP A O 1
ATOM 1381 N N . PRO A 1 165 ? -2.974 14.049 11.394 1.00 96.06 165 PRO A N 1
ATOM 1382 C CA . PRO A 1 165 ? -3.513 15.288 10.819 1.00 96.06 165 PRO A CA 1
ATOM 1383 C C . PRO A 1 165 ? -2.458 16.251 10.272 1.00 96.06 165 PRO A C 1
ATOM 1385 O O . PRO A 1 165 ? -2.749 17.075 9.407 1.00 96.06 165 PRO A O 1
ATOM 1388 N N . HIS A 1 166 ? -1.231 16.165 10.786 1.00 96.38 166 HIS A N 1
ATOM 1389 C CA . HIS A 1 166 ? -0.113 17.006 10.365 1.00 96.38 166 HIS A CA 1
ATOM 1390 C C . HIS A 1 166 ? 0.780 16.325 9.323 1.00 96.38 166 HIS A C 1
ATOM 1392 O O . HIS A 1 166 ? 1.748 16.935 8.868 1.00 96.38 166 HIS A O 1
ATOM 1398 N N . HIS A 1 167 ? 0.463 15.084 8.932 1.00 95.44 167 HIS A N 1
ATOM 1399 C CA . HIS A 1 167 ? 1.255 14.273 8.007 1.00 95.44 167 HIS A CA 1
ATOM 1400 C C . HIS A 1 167 ? 2.732 14.161 8.425 1.00 95.44 167 HIS A C 1
ATOM 1402 O O . HIS A 1 167 ? 3.657 14.191 7.604 1.00 95.44 167 HIS A O 1
ATOM 1408 N N . THR A 1 168 ? 2.968 14.071 9.734 1.00 96.50 168 THR A N 1
ATOM 1409 C CA . THR A 1 168 ? 4.308 14.029 10.322 1.00 96.50 168 THR A CA 1
ATOM 1410 C C . THR A 1 168 ? 4.836 12.615 10.492 1.00 96.50 168 THR A C 1
ATOM 1412 O O . THR A 1 168 ? 6.054 12.436 10.531 1.00 96.50 168 THR A O 1
ATOM 1415 N N . TRP A 1 169 ? 3.961 11.613 10.561 1.00 97.50 169 TRP A N 1
ATOM 1416 C CA . TRP A 1 169 ? 4.317 10.239 10.902 1.00 97.50 169 TRP A CA 1
ATOM 1417 C C . TRP A 1 169 ? 4.223 9.291 9.703 1.00 97.50 169 TRP A C 1
ATOM 1419 O O . TRP A 1 169 ? 5.169 8.547 9.426 1.00 97.50 169 TRP A O 1
ATOM 1429 N N . ILE A 1 170 ? 3.126 9.360 8.948 1.00 97.44 170 ILE A N 1
ATOM 1430 C CA . ILE A 1 170 ? 2.849 8.522 7.778 1.00 97.44 170 ILE A CA 1
ATOM 1431 C C . ILE A 1 170 ? 3.300 9.269 6.519 1.00 97.44 170 ILE A C 1
ATOM 1433 O O . ILE A 1 170 ? 2.545 10.025 5.909 1.00 97.44 170 ILE A O 1
ATOM 1437 N N . LYS A 1 171 ? 4.567 9.071 6.141 1.00 93.00 171 LYS A N 1
ATOM 1438 C CA . LYS A 1 171 ? 5.205 9.768 5.004 1.00 93.00 171 LYS A CA 1
ATOM 1439 C C . LYS A 1 171 ? 5.338 8.924 3.737 1.00 93.00 171 LYS A C 1
ATOM 1441 O O . LYS A 1 171 ? 5.659 9.473 2.682 1.00 93.00 171 LYS A O 1
ATOM 1446 N N . GLY A 1 172 ? 5.128 7.616 3.856 1.00 92.44 172 GLY A N 1
ATOM 1447 C CA . GLY A 1 172 ? 5.237 6.660 2.766 1.00 92.44 172 GLY A CA 1
ATOM 1448 C C . GLY A 1 172 ? 4.045 6.700 1.811 1.00 92.44 172 GLY A C 1
ATOM 1449 O O . GLY A 1 172 ? 3.291 7.673 1.722 1.00 92.44 172 GLY A O 1
ATOM 1450 N N . ILE A 1 173 ? 3.880 5.621 1.054 1.00 93.25 173 ILE A N 1
ATOM 1451 C CA . ILE A 1 173 ? 2.851 5.529 0.018 1.00 93.25 173 ILE A CA 1
ATOM 1452 C C . ILE A 1 173 ? 1.506 5.199 0.657 1.00 93.25 173 ILE A C 1
ATOM 1454 O O . ILE A 1 173 ? 1.389 4.267 1.444 1.00 93.25 173 ILE A O 1
ATOM 1458 N N . LEU A 1 174 ? 0.472 5.940 0.262 1.00 96.38 174 LEU A N 1
ATOM 1459 C CA . LEU A 1 174 ? -0.916 5.666 0.625 1.00 96.38 174 LEU A CA 1
ATOM 1460 C C . LEU A 1 174 ? -1.574 4.863 -0.502 1.00 96.38 174 LEU A C 1
ATOM 1462 O O . LEU A 1 174 ? -2.119 5.421 -1.461 1.00 96.38 174 LEU A O 1
ATOM 1466 N N . TYR A 1 175 ? -1.445 3.541 -0.438 1.00 95.19 175 TYR A N 1
ATOM 1467 C CA . TYR A 1 175 ? -1.901 2.630 -1.478 1.00 95.19 175 TYR A CA 1
ATOM 1468 C C . TYR A 1 175 ? -3.319 2.114 -1.204 1.00 95.19 175 TYR A C 1
ATOM 1470 O O . TYR A 1 175 ? -3.648 1.651 -0.112 1.00 95.19 175 TYR A O 1
ATOM 1478 N N . SER A 1 176 ? -4.147 2.169 -2.247 1.00 95.06 176 SER A N 1
ATOM 1479 C CA . SER A 1 176 ? -5.476 1.565 -2.292 1.00 95.06 176 SER A CA 1
ATOM 1480 C C . SER A 1 176 ? -5.429 0.377 -3.246 1.00 95.06 176 SER A C 1
ATOM 1482 O O . SER A 1 176 ? -5.220 0.571 -4.444 1.00 95.06 176 SER A O 1
ATOM 1484 N N . ALA A 1 177 ? -5.655 -0.817 -2.703 1.00 94.75 177 ALA A N 1
ATOM 1485 C CA . ALA A 1 177 ? -5.773 -2.088 -3.416 1.00 94.75 177 ALA A CA 1
ATOM 1486 C C . ALA A 1 177 ? -7.220 -2.367 -3.883 1.00 94.75 177 ALA A C 1
ATOM 1488 O O . ALA A 1 177 ? -7.550 -3.466 -4.334 1.00 94.75 177 ALA A O 1
ATOM 1489 N N . ARG A 1 178 ? -8.131 -1.387 -3.738 1.00 93.00 178 ARG A N 1
ATOM 1490 C CA . ARG A 1 178 ? -9.556 -1.536 -4.085 1.00 93.00 178 ARG A CA 1
ATOM 1491 C C . ARG A 1 178 ? -9.752 -1.913 -5.549 1.00 93.00 178 ARG A C 1
ATOM 1493 O O . ARG A 1 178 ? -10.674 -2.659 -5.869 1.00 93.00 178 ARG A O 1
ATOM 1500 N N . GLN A 1 179 ? -8.927 -1.363 -6.434 1.00 88.75 179 GLN A N 1
ATOM 1501 C CA . GLN A 1 179 ? -9.071 -1.573 -7.868 1.00 88.75 179 GLN A CA 1
ATOM 1502 C C . GLN A 1 179 ? -8.743 -3.025 -8.236 1.00 88.75 179 GLN A C 1
ATOM 1504 O O . GLN A 1 179 ? -9.555 -3.693 -8.873 1.00 88.75 179 GLN A O 1
ATOM 1509 N N . GLU A 1 180 ? -7.617 -3.531 -7.732 1.00 89.88 180 GLU A N 1
ATOM 1510 C CA . GLU A 1 180 ? -7.164 -4.914 -7.864 1.00 89.88 180 GLU A CA 1
ATOM 1511 C C . GLU A 1 180 ? -8.183 -5.890 -7.261 1.00 89.88 180 GLU A C 1
ATOM 1513 O O . GLU A 1 180 ? -8.564 -6.873 -7.895 1.00 89.88 180 GLU A O 1
ATOM 1518 N N . TYR A 1 181 ? -8.707 -5.576 -6.073 1.00 91.75 181 TYR A N 1
ATOM 1519 C CA . TYR A 1 181 ? -9.755 -6.364 -5.427 1.00 91.75 181 TYR A CA 1
ATOM 1520 C C . TYR A 1 181 ? -11.023 -6.471 -6.282 1.00 91.75 181 TYR A C 1
ATOM 1522 O O . TYR A 1 181 ? -11.527 -7.570 -6.520 1.00 91.75 181 TYR A O 1
ATOM 1530 N N . ASN A 1 182 ? -11.521 -5.341 -6.791 1.00 90.31 182 ASN A N 1
ATOM 1531 C CA . ASN A 1 182 ? -12.706 -5.317 -7.646 1.00 90.31 182 ASN A CA 1
ATOM 1532 C C . ASN A 1 182 ? -12.472 -6.084 -8.958 1.00 90.31 182 ASN A C 1
ATOM 1534 O O . ASN A 1 182 ? -13.360 -6.813 -9.401 1.00 90.31 182 ASN A O 1
ATOM 1538 N N . HIS A 1 183 ? -11.278 -5.964 -9.550 1.00 87.31 183 HIS A N 1
ATOM 1539 C CA . HIS A 1 183 ? -10.885 -6.711 -10.749 1.00 87.31 183 HIS A CA 1
ATOM 1540 C C . HIS A 1 183 ? -10.924 -8.222 -10.512 1.00 87.31 183 HIS A C 1
ATOM 1542 O O . HIS A 1 183 ? -11.536 -8.972 -11.272 1.00 87.31 183 HIS A O 1
ATOM 1548 N N . HIS A 1 184 ? -10.331 -8.686 -9.410 1.00 88.00 184 HIS A N 1
ATOM 1549 C CA . HIS A 1 184 ? -10.323 -10.104 -9.053 1.00 88.00 184 HIS A CA 1
ATOM 1550 C C . HIS A 1 184 ? -11.726 -10.650 -8.772 1.00 88.00 184 HIS A C 1
ATOM 1552 O O . HIS A 1 184 ? -12.033 -11.771 -9.183 1.00 88.00 184 HIS A O 1
ATOM 1558 N N . ILE A 1 185 ? -12.601 -9.857 -8.146 1.00 87.62 185 ILE A N 1
ATOM 1559 C CA . ILE A 1 185 ? -14.012 -10.221 -7.964 1.00 87.62 185 ILE A CA 1
ATOM 1560 C C . ILE A 1 185 ? -14.733 -10.350 -9.304 1.00 87.62 185 ILE A C 1
ATOM 1562 O O . ILE A 1 185 ? -15.431 -11.344 -9.506 1.00 87.62 185 ILE A O 1
ATOM 1566 N N . ALA A 1 186 ? -14.568 -9.381 -10.208 1.00 85.50 186 ALA A N 1
ATOM 1567 C CA . ALA A 1 186 ? -15.229 -9.387 -11.513 1.00 85.50 186 ALA A CA 1
ATOM 1568 C C . ALA A 1 186 ? -14.845 -10.621 -12.345 1.00 85.50 186 ALA A C 1
ATOM 1570 O O . ALA A 1 186 ? -15.689 -11.208 -13.016 1.00 85.50 186 ALA A O 1
ATOM 1571 N N . LEU A 1 187 ? -13.592 -11.069 -12.232 1.00 83.06 187 LEU A N 1
ATOM 1572 C CA . LEU A 1 187 ? -13.084 -12.275 -12.889 1.00 83.06 187 LEU A CA 1
ATOM 1573 C C . LEU A 1 187 ? -13.376 -13.578 -12.128 1.00 83.06 187 LEU A C 1
ATOM 1575 O O . LEU A 1 187 ? -12.843 -14.623 -12.488 1.00 83.06 187 LEU A O 1
ATOM 1579 N N . SER A 1 188 ? -14.171 -13.538 -11.052 1.00 82.94 188 SER A N 1
ATOM 1580 C CA . SER A 1 188 ? -14.420 -14.681 -10.154 1.00 82.94 188 SER A CA 1
ATOM 1581 C C . SER A 1 188 ? -13.152 -15.305 -9.541 1.00 82.94 188 SER A C 1
ATOM 1583 O O . SER A 1 188 ? -13.202 -16.373 -8.936 1.00 82.94 188 SER A O 1
ATOM 1585 N N . ASN A 1 189 ? -12.017 -14.607 -9.605 1.00 78.56 189 ASN A N 1
ATOM 1586 C CA . ASN A 1 189 ? -10.721 -15.026 -9.080 1.00 78.56 189 ASN A CA 1
ATOM 1587 C C . ASN A 1 189 ? -10.538 -14.554 -7.633 1.00 78.56 189 ASN A C 1
ATOM 1589 O O . ASN A 1 189 ? -9.561 -13.889 -7.296 1.00 78.56 189 ASN A O 1
ATOM 1593 N N . ARG A 1 190 ? -11.477 -14.916 -6.752 1.00 73.44 190 ARG A N 1
ATOM 1594 C CA . ARG A 1 190 ? -11.509 -14.442 -5.352 1.00 73.44 190 ARG A CA 1
ATOM 1595 C C . ARG A 1 190 ? -10.305 -14.871 -4.506 1.00 73.44 190 ARG A C 1
ATOM 1597 O O . ARG A 1 190 ? -10.111 -14.338 -3.422 1.00 73.44 190 ARG A O 1
ATOM 1604 N N . HIS A 1 191 ? -9.517 -15.829 -4.988 1.00 79.88 191 HIS A N 1
ATOM 1605 C CA . HIS A 1 191 ? -8.312 -16.313 -4.315 1.00 79.88 191 HIS A CA 1
ATOM 1606 C C . HIS A 1 191 ? -7.054 -15.510 -4.655 1.00 79.88 191 HIS A C 1
ATOM 1608 O O . HIS A 1 191 ? -6.020 -15.735 -4.030 1.00 79.88 191 HIS A O 1
ATOM 1614 N N . LYS A 1 192 ? -7.103 -14.609 -5.648 1.00 86.38 192 LYS A N 1
ATOM 1615 C CA . LYS A 1 192 ? -5.945 -13.776 -5.973 1.00 86.38 192 LYS A CA 1
ATOM 1616 C C . LYS A 1 192 ? -5.817 -12.645 -4.943 1.00 86.38 192 LYS A C 1
ATOM 1618 O O . LYS A 1 192 ? -6.780 -11.893 -4.772 1.00 86.38 192 LYS A O 1
ATOM 1623 N N . PRO A 1 193 ? -4.658 -12.511 -4.278 1.00 91.44 193 PRO A N 1
ATOM 1624 C CA . PRO A 1 193 ? -4.438 -11.460 -3.297 1.00 91.44 193 PRO A CA 1
ATOM 1625 C C . PRO A 1 193 ? -4.394 -10.092 -3.998 1.00 91.44 193 PRO A C 1
ATOM 1627 O O . PRO A 1 193 ? -3.627 -9.922 -4.949 1.00 91.44 193 PRO A O 1
ATOM 1630 N N . PRO A 1 194 ? -5.213 -9.117 -3.568 1.00 92.62 194 PRO A N 1
ATOM 1631 C CA . PRO A 1 194 ? -5.239 -7.784 -4.168 1.00 92.62 194 PRO A CA 1
ATOM 1632 C C . PRO A 1 194 ? -4.097 -6.879 -3.686 1.00 92.62 194 PRO A C 1
ATOM 1634 O O . PRO A 1 194 ? -3.786 -5.894 -4.354 1.00 92.62 194 PRO A O 1
ATOM 1637 N N . LYS A 1 195 ? -3.495 -7.169 -2.525 1.00 94.69 195 LYS A N 1
ATOM 1638 C CA . LYS A 1 195 ? -2.369 -6.402 -1.979 1.00 94.69 195 LYS A CA 1
ATOM 1639 C C . LYS A 1 195 ? -1.056 -7.000 -2.461 1.00 94.69 195 LYS A C 1
ATOM 1641 O O . LYS A 1 195 ? -0.969 -8.197 -2.706 1.00 94.69 195 LYS A O 1
ATOM 1646 N N . ASP A 1 196 ? -0.036 -6.161 -2.611 1.00 91.38 196 ASP A N 1
ATOM 1647 C CA . ASP A 1 196 ? 1.281 -6.598 -3.068 1.00 91.38 196 ASP A CA 1
ATOM 1648 C C . ASP A 1 196 ? 2.346 -5.563 -2.691 1.00 91.38 196 ASP A C 1
ATOM 1650 O O . ASP A 1 196 ? 2.245 -4.398 -3.092 1.00 91.38 196 ASP A O 1
ATOM 1654 N N . LEU A 1 197 ? 3.385 -5.982 -1.964 1.00 90.88 197 LEU A N 1
ATOM 1655 C CA . LEU A 1 197 ? 4.515 -5.122 -1.607 1.00 90.88 197 LEU A CA 1
ATOM 1656 C C . LEU A 1 197 ? 5.237 -4.546 -2.830 1.00 90.88 197 LEU A C 1
ATOM 1658 O O . LEU A 1 197 ? 5.736 -3.425 -2.749 1.00 90.88 197 LEU A O 1
ATOM 1662 N N . LEU A 1 198 ? 5.216 -5.231 -3.980 1.00 87.12 198 LEU A N 1
ATOM 1663 C CA . LEU A 1 198 ? 5.791 -4.710 -5.227 1.00 87.12 198 LEU A CA 1
ATOM 1664 C C . LEU A 1 198 ? 5.094 -3.431 -5.715 1.00 87.12 198 LEU A C 1
ATOM 1666 O O . LEU A 1 198 ? 5.690 -2.636 -6.438 1.00 87.12 198 LEU A O 1
ATOM 1670 N N . SER A 1 199 ? 3.840 -3.214 -5.312 1.00 84.44 199 SER A N 1
ATOM 1671 C CA . SER A 1 199 ? 3.085 -2.002 -5.653 1.00 84.44 199 SER A CA 1
ATOM 1672 C C . SER A 1 199 ? 3.450 -0.803 -4.774 1.00 84.44 199 SER A C 1
ATOM 1674 O O . SER A 1 199 ? 3.083 0.328 -5.097 1.00 84.44 199 SER A O 1
ATOM 1676 N N . LEU A 1 200 ? 4.148 -1.047 -3.662 1.00 88.44 200 LEU A N 1
ATOM 1677 C CA . LEU A 1 200 ? 4.591 -0.034 -2.707 1.00 88.44 200 LEU A CA 1
ATOM 1678 C C . LEU A 1 200 ? 6.097 0.214 -2.845 1.00 88.44 200 LEU A C 1
ATOM 1680 O O . LEU A 1 200 ? 6.538 1.352 -2.927 1.00 88.44 200 LEU A O 1
ATOM 1684 N N . TYR A 1 201 ? 6.902 -0.840 -2.914 1.00 87.69 201 TYR A N 1
ATOM 1685 C CA . TYR A 1 201 ? 8.348 -0.724 -2.799 1.00 87.69 201 TYR A CA 1
ATOM 1686 C C . TYR A 1 201 ? 9.055 -1.388 -3.973 1.00 87.69 201 TYR A C 1
ATOM 1688 O O . TYR A 1 201 ? 9.151 -2.609 -4.065 1.00 87.69 201 TYR A O 1
ATOM 1696 N N . ALA A 1 202 ? 9.617 -0.565 -4.858 1.00 83.50 202 ALA A N 1
ATOM 1697 C CA . ALA A 1 202 ? 10.319 -1.045 -6.045 1.00 83.50 202 ALA A CA 1
ATOM 1698 C C . ALA A 1 202 ? 11.578 -1.866 -5.711 1.00 83.50 202 ALA A C 1
ATOM 1700 O O . ALA A 1 202 ? 11.950 -2.743 -6.478 1.00 83.50 202 ALA A O 1
ATOM 1701 N N . PHE A 1 203 ? 12.221 -1.659 -4.555 1.00 83.94 203 PHE A N 1
ATOM 1702 C CA . PHE A 1 203 ? 13.375 -2.485 -4.164 1.00 83.94 203 PHE A CA 1
ATOM 1703 C C . PHE A 1 203 ? 13.003 -3.952 -3.921 1.00 83.94 203 PHE A C 1
ATOM 1705 O O . PHE A 1 203 ? 13.871 -4.814 -4.013 1.00 83.94 203 PHE A O 1
ATOM 1712 N N . CYS A 1 204 ? 11.721 -4.260 -3.699 1.00 83.75 204 CYS A N 1
ATOM 1713 C CA . CYS A 1 204 ? 11.239 -5.634 -3.624 1.00 83.75 204 CYS A CA 1
ATOM 1714 C C . CYS A 1 204 ? 11.309 -6.367 -4.980 1.00 83.75 204 CYS A C 1
ATOM 1716 O O . CYS A 1 204 ? 11.136 -7.582 -5.009 1.00 83.75 204 CYS A O 1
ATOM 1718 N N . THR A 1 205 ? 11.570 -5.671 -6.098 1.00 77.38 205 THR A N 1
ATOM 1719 C CA . THR A 1 205 ? 11.759 -6.299 -7.418 1.00 77.38 205 THR A CA 1
ATOM 1720 C C . THR A 1 205 ? 13.215 -6.650 -7.730 1.00 77.38 205 THR A C 1
ATOM 1722 O O . THR A 1 205 ? 13.457 -7.283 -8.755 1.00 77.38 205 THR A O 1
ATOM 1725 N N . LEU A 1 206 ? 14.191 -6.205 -6.927 1.00 74.38 206 LEU A N 1
ATOM 1726 C CA . LEU A 1 206 ? 15.609 -6.451 -7.211 1.00 74.38 206 LEU A CA 1
ATOM 1727 C C . LEU A 1 206 ? 15.958 -7.924 -6.992 1.00 74.38 206 LEU A C 1
ATOM 1729 O O . LEU A 1 206 ? 15.655 -8.493 -5.941 1.00 74.38 206 LEU A O 1
ATOM 1733 N N . THR A 1 207 ? 16.658 -8.538 -7.948 1.00 72.38 207 THR A N 1
ATOM 1734 C CA . THR A 1 207 ? 17.214 -9.878 -7.718 1.00 72.38 207 THR A CA 1
ATOM 1735 C C . THR A 1 207 ? 18.392 -9.820 -6.736 1.00 72.38 207 THR A C 1
ATOM 1737 O O . THR A 1 207 ? 19.059 -8.786 -6.628 1.00 72.38 207 THR A O 1
ATOM 1740 N N . PRO A 1 208 ? 18.735 -10.927 -6.048 1.00 68.31 208 PRO A N 1
ATOM 1741 C CA . PRO A 1 208 ? 19.924 -10.970 -5.193 1.00 68.31 208 PRO A CA 1
ATOM 1742 C C . PRO A 1 208 ? 21.224 -10.632 -5.937 1.00 68.31 208 PRO A C 1
ATOM 1744 O O . PRO A 1 208 ? 22.173 -10.116 -5.352 1.00 68.31 208 PRO A O 1
ATOM 1747 N N . GLU A 1 209 ? 21.304 -10.937 -7.231 1.00 69.00 209 GLU A N 1
ATOM 1748 C CA . GLU A 1 209 ? 22.441 -10.559 -8.070 1.00 69.00 209 GLU A CA 1
ATOM 1749 C C . GLU A 1 209 ? 22.457 -9.056 -8.346 1.00 69.00 209 GLU A C 1
ATOM 1751 O O . GLU A 1 209 ? 23.470 -8.403 -8.103 1.00 69.00 209 GLU A O 1
ATOM 1756 N N . GLU A 1 210 ? 21.317 -8.487 -8.744 1.00 70.88 210 GLU A N 1
ATOM 1757 C CA . GLU A 1 210 ? 21.181 -7.047 -8.972 1.00 70.88 210 GLU A CA 1
ATOM 1758 C C . GLU A 1 210 ? 21.474 -6.242 -7.704 1.00 70.88 210 GLU A C 1
ATOM 1760 O O . GLU A 1 210 ? 22.139 -5.210 -7.770 1.00 70.88 210 GLU A O 1
ATOM 1765 N N . TYR A 1 211 ? 21.048 -6.749 -6.550 1.00 68.00 211 TYR A N 1
ATOM 1766 C CA . TYR A 1 211 ? 21.343 -6.164 -5.253 1.00 68.00 211 TYR A CA 1
ATOM 1767 C C . TYR A 1 211 ? 22.837 -6.217 -4.898 1.00 68.00 211 TYR A C 1
ATOM 1769 O O . TYR A 1 211 ? 23.408 -5.229 -4.433 1.00 68.00 211 TYR A O 1
ATOM 1777 N N . ARG A 1 212 ? 23.504 -7.353 -5.138 1.00 68.00 212 ARG A N 1
ATOM 1778 C CA . ARG A 1 212 ? 24.938 -7.513 -4.843 1.00 68.00 212 ARG A CA 1
ATOM 1779 C C . ARG A 1 212 ? 25.814 -6.642 -5.735 1.00 68.00 212 ARG A C 1
ATOM 1781 O O . ARG A 1 212 ? 26.684 -5.952 -5.211 1.00 68.00 212 ARG A O 1
ATOM 1788 N N . CYS A 1 213 ? 25.561 -6.626 -7.045 1.00 65.50 213 CYS A N 1
ATOM 1789 C CA . CYS A 1 213 ? 26.284 -5.759 -7.981 1.00 65.50 213 CYS A CA 1
ATOM 1790 C C . CYS A 1 213 ? 26.137 -4.279 -7.614 1.00 65.50 213 CYS A C 1
ATOM 1792 O O . CYS A 1 213 ? 27.060 -3.491 -7.795 1.00 65.50 213 CYS A O 1
ATOM 1794 N N . ALA A 1 214 ? 24.975 -3.908 -7.087 1.00 62.84 214 ALA A N 1
ATOM 1795 C CA . ALA A 1 214 ? 24.684 -2.555 -6.663 1.00 62.84 214 ALA A CA 1
ATOM 1796 C C . ALA A 1 214 ? 25.389 -2.134 -5.368 1.00 62.84 214 ALA A C 1
ATOM 1798 O O . ALA A 1 214 ? 25.934 -1.035 -5.301 1.00 62.84 214 ALA A O 1
ATOM 1799 N N . MET A 1 215 ? 25.366 -2.989 -4.343 1.00 64.44 215 MET A N 1
ATOM 1800 C CA . MET A 1 215 ? 25.981 -2.688 -3.046 1.00 64.44 215 MET A CA 1
ATOM 1801 C C . MET A 1 215 ? 27.509 -2.807 -3.076 1.00 64.44 215 MET A C 1
ATOM 1803 O O . MET A 1 215 ? 28.196 -2.119 -2.323 1.00 64.44 215 MET A O 1
ATOM 1807 N N . TYR A 1 216 ? 28.050 -3.656 -3.955 1.00 67.56 216 TYR A N 1
ATOM 1808 C CA . TYR A 1 216 ? 29.481 -3.941 -4.039 1.00 67.56 216 TYR A CA 1
ATOM 1809 C C . TYR A 1 216 ? 29.985 -3.853 -5.487 1.00 67.56 216 TYR A C 1
ATOM 1811 O O . TYR A 1 216 ? 30.387 -4.866 -6.060 1.00 67.56 216 TYR A O 1
ATOM 1819 N N . PRO A 1 217 ? 30.026 -2.651 -6.091 1.00 56.97 217 PRO A N 1
ATOM 1820 C CA . PRO A 1 217 ? 30.408 -2.480 -7.497 1.00 56.97 217 PRO A CA 1
ATOM 1821 C C . PRO A 1 217 ? 31.854 -2.910 -7.805 1.00 56.97 217 PRO A C 1
ATOM 1823 O O . PRO A 1 217 ? 32.192 -3.129 -8.962 1.00 56.97 217 PRO A O 1
ATOM 1826 N N . ASN A 1 218 ? 32.694 -3.060 -6.772 1.00 58.03 218 ASN A N 1
ATOM 1827 C CA . ASN A 1 218 ? 34.098 -3.469 -6.881 1.00 58.03 218 ASN A CA 1
ATOM 1828 C C . ASN A 1 218 ? 34.353 -4.926 -6.452 1.00 58.03 218 ASN A C 1
ATOM 1830 O O . ASN A 1 218 ? 35.506 -5.357 -6.427 1.00 58.03 218 ASN A O 1
ATOM 1834 N N . ALA A 1 219 ? 33.319 -5.686 -6.071 1.00 57.38 219 ALA A N 1
ATOM 1835 C CA . ALA A 1 219 ? 33.479 -7.115 -5.827 1.00 57.38 219 ALA A CA 1
ATOM 1836 C C . ALA A 1 219 ? 33.647 -7.810 -7.187 1.00 57.38 219 ALA A C 1
ATOM 1838 O O . ALA A 1 219 ? 32.724 -7.821 -7.998 1.00 57.38 219 ALA A O 1
ATOM 1839 N N . GLY A 1 220 ? 34.849 -8.321 -7.462 1.00 48.75 220 GLY A N 1
ATOM 1840 C CA . GLY A 1 220 ? 35.184 -8.957 -8.736 1.00 48.75 220 GLY A CA 1
ATOM 1841 C C . GLY A 1 220 ? 34.201 -10.067 -9.126 1.00 48.75 220 GLY A C 1
ATOM 1842 O O . GLY A 1 220 ? 33.707 -10.813 -8.280 1.00 48.75 220 GLY A O 1
ATOM 1843 N N . VAL A 1 221 ? 33.946 -10.173 -10.430 1.00 47.75 221 VAL A N 1
ATOM 1844 C CA . VAL A 1 221 ? 32.982 -11.099 -11.055 1.00 47.75 221 VAL A CA 1
ATOM 1845 C C . VAL A 1 221 ? 33.307 -12.576 -10.750 1.00 47.75 221 VAL A C 1
ATOM 1847 O O . VAL A 1 221 ? 32.418 -13.420 -10.750 1.00 47.75 221 VAL A O 1
ATOM 1850 N N . ASP A 1 222 ? 34.557 -12.880 -10.391 1.00 45.38 222 ASP A N 1
ATOM 1851 C CA . ASP A 1 222 ? 35.053 -14.238 -10.127 1.00 45.38 222 ASP A CA 1
ATOM 1852 C C . ASP A 1 222 ? 34.680 -14.803 -8.740 1.00 45.38 222 ASP A C 1
ATOM 1854 O O . ASP A 1 222 ? 34.942 -15.969 -8.452 1.00 45.38 222 ASP A O 1
ATOM 1858 N N . ALA A 1 223 ? 34.033 -14.016 -7.873 1.00 42.59 223 ALA A N 1
ATOM 1859 C CA . ALA A 1 223 ? 33.484 -14.499 -6.598 1.00 42.59 223 ALA A CA 1
ATOM 1860 C C . ALA A 1 223 ? 32.025 -14.999 -6.713 1.00 42.59 223 ALA A C 1
ATOM 1862 O O . ALA A 1 223 ? 31.351 -15.214 -5.701 1.00 42.59 223 ALA A O 1
ATOM 1863 N N . LEU A 1 224 ? 31.503 -15.150 -7.935 1.00 45.62 224 LEU A N 1
ATOM 1864 C CA . LEU A 1 224 ? 30.105 -15.493 -8.190 1.00 45.62 224 LEU A CA 1
ATOM 1865 C C . LEU A 1 224 ? 29.933 -17.008 -8.409 1.00 45.62 224 LEU A C 1
ATOM 1867 O O . LEU A 1 224 ? 30.504 -17.560 -9.349 1.00 45.62 224 LEU A O 1
ATOM 1871 N N . PRO A 1 225 ? 29.099 -17.717 -7.622 1.00 40.03 225 PRO A N 1
ATOM 1872 C CA . PRO A 1 225 ? 28.669 -19.052 -8.010 1.00 40.03 225 PRO A CA 1
ATOM 1873 C C . PRO A 1 225 ? 27.767 -18.942 -9.247 1.00 40.03 225 PRO A C 1
ATOM 1875 O O . PRO A 1 225 ? 26.616 -18.508 -9.170 1.00 40.03 225 PRO A O 1
ATOM 1878 N N . HIS A 1 226 ? 28.304 -19.334 -10.402 1.00 41.06 226 HIS A N 1
ATOM 1879 C CA . HIS A 1 226 ? 27.570 -19.500 -11.652 1.00 41.06 226 HIS A CA 1
ATOM 1880 C C . HIS A 1 226 ? 26.461 -20.549 -11.484 1.00 41.06 226 HIS A C 1
ATOM 1882 O O . HIS A 1 226 ? 26.734 -21.737 -11.630 1.00 41.06 226 HIS A O 1
ATOM 1888 N N . ARG A 1 227 ? 25.230 -20.130 -11.154 1.00 39.62 227 ARG A N 1
ATOM 1889 C CA . ARG A 1 227 ? 23.959 -20.844 -11.429 1.00 39.62 227 ARG A CA 1
ATOM 1890 C C . ARG A 1 227 ? 22.771 -20.097 -10.809 1.00 39.62 227 ARG A C 1
ATOM 1892 O O . ARG A 1 227 ? 22.293 -20.459 -9.740 1.00 39.62 227 ARG A O 1
ATOM 1899 N N . ALA A 1 228 ? 22.273 -19.062 -11.481 1.00 43.00 228 ALA A N 1
ATOM 1900 C CA . ALA A 1 228 ? 20.954 -18.497 -11.165 1.00 43.00 228 ALA A CA 1
ATOM 1901 C C . ALA A 1 228 ? 20.234 -17.860 -12.373 1.00 43.00 228 ALA A C 1
ATOM 1903 O O . ALA A 1 228 ? 19.235 -17.175 -12.180 1.00 43.00 228 ALA A O 1
ATOM 1904 N N . SER A 1 229 ? 20.704 -18.074 -13.610 1.00 38.84 229 SER A N 1
ATOM 1905 C CA . SER A 1 229 ? 20.124 -17.417 -14.794 1.00 38.84 229 SER A CA 1
ATOM 1906 C C . SER A 1 229 ? 18.819 -18.038 -15.293 1.00 38.84 229 SER A C 1
ATOM 1908 O O . SER A 1 229 ? 18.097 -17.394 -16.048 1.00 38.84 229 SER A O 1
ATOM 1910 N N . ASP A 1 230 ? 18.469 -19.249 -14.861 1.00 33.50 230 ASP A N 1
ATOM 1911 C CA . ASP A 1 230 ? 17.349 -19.975 -15.455 1.00 33.50 230 ASP A CA 1
ATOM 1912 C C . ASP A 1 230 ? 16.269 -20.201 -14.395 1.00 33.50 230 ASP A C 1
ATOM 1914 O O . ASP A 1 230 ? 16.427 -21.048 -13.517 1.00 33.50 230 ASP A O 1
ATOM 1918 N N . ARG A 1 231 ? 15.165 -19.451 -14.532 1.00 35.69 231 ARG A N 1
ATOM 1919 C CA . ARG A 1 231 ? 13.947 -19.380 -13.692 1.00 35.69 231 ARG A CA 1
ATOM 1920 C C . ARG A 1 231 ? 13.923 -18.211 -12.715 1.00 35.69 231 ARG A C 1
ATOM 1922 O O . ARG A 1 231 ? 13.968 -18.465 -11.527 1.00 35.69 231 ARG A O 1
ATOM 1929 N N . TRP A 1 232 ? 13.732 -16.974 -13.184 1.00 41.34 232 TRP A N 1
ATOM 1930 C CA . TRP A 1 232 ? 13.115 -15.916 -12.358 1.00 41.34 232 TRP A CA 1
ATOM 1931 C C . TRP A 1 232 ? 12.073 -15.102 -13.142 1.00 41.34 232 TRP A C 1
ATOM 1933 O O . TRP A 1 232 ? 12.179 -13.897 -13.325 1.00 41.34 232 TRP A O 1
ATOM 1943 N N . GLY A 1 233 ? 11.038 -15.807 -13.607 1.00 34.88 233 GLY A N 1
ATOM 1944 C CA . GLY A 1 233 ? 9.695 -15.274 -13.825 1.00 34.88 233 GLY A CA 1
ATOM 1945 C C . GLY A 1 233 ? 8.755 -16.108 -12.956 1.00 34.88 233 GLY A C 1
ATOM 1946 O O . GLY A 1 233 ? 8.839 -17.330 -13.019 1.00 34.88 233 GLY A O 1
ATOM 1947 N N . SER A 1 234 ? 7.926 -15.445 -12.147 1.00 33.66 234 SER A N 1
ATOM 1948 C CA . SER A 1 234 ? 7.089 -15.974 -11.048 1.00 33.66 234 SER A CA 1
ATOM 1949 C C . SER A 1 234 ? 7.737 -15.897 -9.666 1.00 33.66 234 SER A C 1
ATOM 1951 O O . SER A 1 234 ? 8.637 -16.662 -9.368 1.00 33.66 234 SER A O 1
ATOM 1953 N N . ALA A 1 235 ? 7.217 -14.989 -8.831 1.00 37.16 235 ALA A N 1
ATOM 1954 C CA . ALA A 1 235 ? 6.969 -15.180 -7.398 1.00 37.16 235 ALA A CA 1
ATOM 1955 C C . ALA A 1 235 ? 7.713 -16.364 -6.754 1.00 37.16 235 ALA A C 1
ATOM 1957 O O . ALA A 1 235 ? 7.320 -17.522 -6.922 1.00 37.16 235 ALA A O 1
ATOM 1958 N N . PHE A 1 236 ? 8.785 -16.096 -6.011 1.00 40.69 236 PHE A N 1
ATOM 1959 C CA . PHE A 1 236 ? 9.592 -17.179 -5.468 1.00 40.69 236 PHE A CA 1
ATOM 1960 C C . PHE A 1 236 ? 9.134 -17.629 -4.104 1.00 40.69 236 PHE A C 1
ATOM 1962 O O . PHE A 1 236 ? 9.588 -17.156 -3.070 1.00 40.69 236 PHE A O 1
ATOM 1969 N N . GLY A 1 237 ? 8.320 -18.676 -4.163 1.00 30.23 237 GLY A N 1
ATOM 1970 C CA . GLY A 1 237 ? 8.399 -19.789 -3.241 1.00 30.23 237 GLY A CA 1
ATOM 1971 C C . GLY A 1 237 ? 8.182 -21.105 -3.986 1.00 30.23 237 GLY A C 1
ATOM 1972 O O . GLY A 1 237 ? 7.084 -21.360 -4.472 1.00 30.23 237 GLY A O 1
ATOM 1973 N N . ARG A 1 238 ? 9.215 -21.958 -4.038 1.00 31.45 238 ARG A N 1
ATOM 1974 C CA . ARG A 1 238 ? 9.199 -23.344 -3.514 1.00 31.45 238 ARG A CA 1
ATOM 1975 C C . ARG A 1 238 ? 10.466 -24.101 -3.921 1.00 31.45 238 ARG A C 1
ATOM 1977 O O . ARG A 1 238 ? 10.706 -24.321 -5.102 1.00 31.45 238 ARG A O 1
ATOM 1984 N N . GLY A 1 239 ? 11.207 -24.582 -2.921 1.00 29.45 239 GLY A N 1
ATOM 1985 C CA . GLY A 1 239 ? 12.224 -25.627 -3.093 1.00 29.45 239 GLY A CA 1
ATOM 1986 C C . GLY A 1 239 ? 13.549 -25.340 -2.390 1.00 29.45 239 GLY A C 1
ATOM 1987 O O . GLY A 1 239 ? 14.502 -24.927 -3.029 1.00 29.45 239 GLY A O 1
ATOM 1988 N N . SER A 1 240 ? 13.558 -25.551 -1.074 1.00 38.53 240 SER A N 1
ATOM 1989 C CA . SER A 1 240 ? 14.682 -25.861 -0.172 1.00 38.53 240 SER A CA 1
ATOM 1990 C C . SER A 1 240 ? 16.148 -25.806 -0.662 1.00 38.53 240 SER A C 1
ATOM 1992 O O . SER A 1 240 ? 16.536 -26.492 -1.606 1.00 38.53 240 SER A O 1
ATOM 1994 N N . ASN A 1 241 ? 16.960 -25.202 0.219 1.00 37.22 241 ASN A N 1
ATOM 1995 C CA . ASN A 1 241 ? 18.365 -25.498 0.549 1.00 37.22 241 ASN A CA 1
ATOM 1996 C C . ASN A 1 241 ? 19.484 -24.847 -0.275 1.00 37.22 241 ASN A C 1
ATOM 1998 O O . ASN A 1 241 ? 20.365 -25.548 -0.760 1.00 37.22 241 ASN A O 1
ATOM 2002 N N . ILE A 1 242 ? 19.553 -23.510 -0.276 1.00 37.88 242 ILE A N 1
ATOM 2003 C CA . ILE A 1 242 ? 20.843 -22.796 -0.242 1.00 37.88 242 ILE A CA 1
ATOM 2004 C C . ILE A 1 242 ? 20.732 -21.624 0.744 1.00 37.88 242 ILE A C 1
ATOM 2006 O O . ILE A 1 242 ? 19.822 -20.806 0.660 1.00 37.88 242 ILE A O 1
ATOM 2010 N N . SER A 1 243 ? 21.664 -21.565 1.696 1.00 38.22 243 SER A N 1
ATOM 2011 C CA . SER A 1 243 ? 21.850 -20.455 2.634 1.00 38.22 243 SER A CA 1
ATOM 2012 C C . SER A 1 243 ? 22.308 -19.195 1.882 1.00 38.22 243 SER A C 1
ATOM 2014 O O . SER A 1 243 ? 23.490 -19.036 1.588 1.00 38.22 243 SER A O 1
ATOM 2016 N N . THR A 1 244 ? 21.370 -18.310 1.540 1.00 42.34 244 THR A N 1
ATOM 2017 C CA . THR A 1 244 ? 21.601 -16.947 1.003 1.00 42.34 244 THR A CA 1
ATOM 2018 C C . THR A 1 244 ? 21.243 -15.859 2.028 1.00 42.34 244 THR A C 1
ATOM 2020 O O . THR A 1 244 ? 20.917 -14.728 1.675 1.00 42.34 244 THR A O 1
ATOM 2023 N N . THR A 1 245 ? 21.287 -16.199 3.315 1.00 38.59 245 THR A N 1
ATOM 2024 C CA . THR A 1 245 ? 20.620 -15.527 4.446 1.00 38.59 245 THR A CA 1
ATOM 2025 C C . THR A 1 245 ? 21.137 -14.139 4.859 1.00 38.59 245 THR A C 1
ATOM 2027 O O . THR A 1 245 ? 20.732 -13.656 5.909 1.00 38.59 245 THR A O 1
ATOM 2030 N N . ALA A 1 246 ? 21.976 -13.447 4.082 1.00 40.25 246 ALA A N 1
ATOM 2031 C CA . ALA A 1 246 ? 22.584 -12.187 4.548 1.00 40.25 246 ALA A CA 1
ATOM 2032 C C . ALA A 1 246 ? 22.622 -11.025 3.543 1.00 40.25 246 ALA A C 1
ATOM 2034 O O . ALA A 1 246 ? 23.230 -10.002 3.843 1.00 40.25 246 ALA A O 1
ATOM 2035 N N . LEU A 1 247 ? 22.025 -11.150 2.352 1.00 46.91 247 LEU A N 1
ATOM 2036 C CA . LEU A 1 247 ? 22.273 -10.180 1.272 1.00 46.91 247 LEU A CA 1
ATOM 2037 C C . LEU A 1 247 ? 21.012 -9.613 0.619 1.00 46.91 247 LEU A C 1
ATOM 2039 O O . LEU A 1 247 ? 21.099 -9.124 -0.494 1.00 46.91 247 LEU A O 1
ATOM 2043 N N . THR A 1 248 ? 19.852 -9.643 1.265 1.00 55.41 248 THR A N 1
ATOM 2044 C CA . THR A 1 248 ? 18.660 -8.939 0.765 1.00 55.41 248 THR A CA 1
ATOM 2045 C C . THR A 1 248 ? 18.159 -7.991 1.835 1.00 55.41 248 THR A C 1
ATOM 2047 O O . THR A 1 248 ? 18.120 -8.352 3.012 1.00 55.41 248 THR A O 1
ATOM 2050 N N . PHE A 1 249 ? 17.788 -6.772 1.442 1.00 64.69 249 PHE A N 1
ATOM 2051 C CA . PHE A 1 249 ? 17.053 -5.876 2.329 1.00 64.69 249 PHE A CA 1
ATOM 2052 C C . PHE A 1 249 ? 15.837 -6.621 2.885 1.00 64.69 249 PHE A C 1
ATOM 2054 O O . PHE A 1 249 ? 15.164 -7.300 2.102 1.00 64.69 249 PHE A O 1
ATOM 2061 N N . PRO A 1 250 ? 15.565 -6.549 4.198 1.00 69.81 250 PRO A N 1
ATOM 2062 C CA . PRO A 1 250 ? 14.382 -7.192 4.739 1.00 69.81 250 PRO A CA 1
ATOM 2063 C C . PRO A 1 250 ? 13.150 -6.643 4.019 1.00 69.81 250 PRO A C 1
ATOM 2065 O O . PRO A 1 250 ? 13.034 -5.436 3.781 1.00 69.81 250 PRO A O 1
ATOM 2068 N N . MET A 1 251 ? 12.250 -7.547 3.640 1.00 82.56 251 MET A N 1
ATOM 2069 C CA . MET A 1 251 ? 10.959 -7.150 3.097 1.00 82.56 251 MET A CA 1
ATOM 2070 C C . MET A 1 251 ? 10.230 -6.268 4.126 1.00 82.56 251 MET A C 1
ATOM 2072 O O . MET A 1 251 ? 10.420 -6.454 5.332 1.00 82.56 251 MET A O 1
ATOM 2076 N N . PRO A 1 252 ? 9.423 -5.293 3.675 1.00 91.75 252 PRO A N 1
ATOM 2077 C CA . PRO A 1 252 ? 8.601 -4.487 4.565 1.00 91.75 252 PRO A CA 1
ATOM 2078 C C . PRO A 1 252 ? 7.803 -5.333 5.549 1.00 91.75 252 PRO A C 1
ATOM 2080 O O . PRO A 1 252 ? 7.156 -6.302 5.150 1.00 91.75 252 PRO A O 1
ATOM 2083 N N . LEU A 1 253 ? 7.820 -4.928 6.820 1.00 95.50 253 LEU A N 1
ATOM 2084 C CA . LEU A 1 253 ? 6.907 -5.484 7.811 1.00 95.50 253 LEU A CA 1
ATOM 2085 C C . LEU A 1 253 ? 5.491 -5.012 7.489 1.00 95.50 253 LEU A C 1
ATOM 2087 O O . LEU A 1 253 ? 5.284 -3.862 7.097 1.00 95.50 253 LEU A O 1
ATOM 2091 N N . ILE A 1 254 ? 4.520 -5.894 7.672 1.00 97.31 254 ILE A N 1
ATOM 2092 C CA . ILE A 1 254 ? 3.108 -5.620 7.425 1.00 97.31 254 ILE A CA 1
ATOM 2093 C C . ILE A 1 254 ? 2.355 -5.784 8.742 1.00 97.31 254 ILE A C 1
ATOM 2095 O O . ILE A 1 254 ? 2.537 -6.776 9.440 1.00 97.31 254 ILE A O 1
ATOM 2099 N N . ILE A 1 255 ? 1.491 -4.833 9.074 1.00 97.12 255 ILE A N 1
ATOM 2100 C CA . ILE A 1 255 ? 0.523 -4.951 10.165 1.00 97.12 255 ILE A CA 1
ATOM 2101 C C . ILE A 1 255 ? -0.862 -4.959 9.525 1.00 97.12 255 ILE A C 1
ATOM 2103 O O . ILE A 1 255 ? -1.277 -3.970 8.920 1.00 97.12 255 ILE A O 1
ATOM 2107 N N . ASP A 1 256 ? -1.522 -6.111 9.607 1.00 96.44 256 ASP A N 1
ATOM 2108 C CA . ASP A 1 256 ? -2.774 -6.413 8.912 1.00 96.44 256 ASP A CA 1
ATOM 2109 C C . ASP A 1 256 ? -3.524 -7.515 9.680 1.00 96.44 256 ASP A C 1
ATOM 2111 O O . ASP A 1 256 ? -2.909 -8.382 10.315 1.00 96.44 256 ASP A O 1
ATOM 2115 N N . ASP A 1 257 ? -4.850 -7.490 9.639 1.00 93.38 257 ASP A N 1
ATOM 2116 C CA . ASP A 1 257 ? -5.726 -8.502 10.227 1.00 93.38 257 ASP A CA 1
ATOM 2117 C C . ASP A 1 257 ? -6.060 -9.643 9.238 1.00 93.38 257 ASP A C 1
ATOM 2119 O O . ASP A 1 257 ? -6.397 -10.755 9.658 1.00 93.38 257 ASP A O 1
ATOM 2123 N N . MET A 1 258 ? -5.884 -9.425 7.927 1.00 91.38 258 MET A N 1
ATOM 2124 C CA . MET A 1 258 ? -6.219 -10.363 6.849 1.00 91.38 258 MET A CA 1
ATOM 2125 C C . MET A 1 258 ? -5.003 -10.765 5.995 1.00 91.38 258 MET A C 1
ATOM 2127 O O . MET A 1 258 ? -4.761 -10.246 4.901 1.00 91.38 258 MET A O 1
ATOM 2131 N N . SER A 1 259 ? -4.265 -11.794 6.416 1.00 90.19 259 SER A N 1
ATOM 2132 C CA . SER A 1 259 ? -3.083 -12.260 5.667 1.00 90.19 259 SER A CA 1
ATOM 2133 C C . SER A 1 259 ? -3.375 -12.847 4.287 1.00 90.19 259 SER A C 1
ATOM 2135 O O . SER A 1 259 ? -2.536 -12.766 3.392 1.00 90.19 259 SER A O 1
ATOM 2137 N N . ASN A 1 260 ? -4.571 -13.396 4.074 1.00 92.00 260 ASN A N 1
ATOM 2138 C CA . ASN A 1 260 ? -4.987 -13.944 2.782 1.00 92.00 260 ASN A CA 1
ATOM 2139 C C . ASN A 1 260 ? -5.158 -12.874 1.690 1.00 92.00 260 ASN A C 1
ATOM 2141 O O . ASN A 1 260 ? -5.312 -13.225 0.521 1.00 92.00 260 ASN A O 1
ATOM 2145 N N . MET A 1 261 ? -5.121 -11.587 2.051 1.00 93.81 261 MET A N 1
ATOM 2146 C CA . MET A 1 261 ? -5.106 -10.481 1.092 1.00 93.81 261 MET A CA 1
ATOM 2147 C C . MET A 1 261 ? -3.723 -10.239 0.480 1.00 93.81 261 MET A C 1
ATOM 2149 O O . MET A 1 261 ? -3.619 -9.450 -0.461 1.00 93.81 261 MET A O 1
ATOM 2153 N N . TRP A 1 262 ? -2.691 -10.929 0.977 1.00 94.12 262 TRP A N 1
ATOM 2154 C CA . TRP A 1 262 ? -1.307 -10.839 0.522 1.00 94.12 262 TRP A CA 1
ATOM 2155 C C . TRP A 1 262 ? -0.828 -12.152 -0.125 1.00 94.12 262 TRP A C 1
ATOM 2157 O O . TRP A 1 262 ? -1.288 -13.236 0.259 1.00 94.12 262 TRP A O 1
ATOM 2167 N N . PRO A 1 263 ? 0.117 -12.088 -1.086 1.00 92.50 263 PRO A N 1
ATOM 2168 C CA . PRO A 1 263 ? 0.770 -13.261 -1.661 1.00 92.50 263 PRO A CA 1
ATOM 2169 C C . PRO A 1 263 ? 1.416 -14.131 -0.588 1.00 92.50 263 PRO A C 1
ATOM 2171 O O . PRO A 1 263 ? 1.945 -13.612 0.393 1.00 92.50 263 PRO A O 1
ATOM 2174 N N . ALA A 1 264 ? 1.390 -15.452 -0.778 1.00 90.31 264 ALA A N 1
ATOM 2175 C CA . ALA A 1 264 ? 1.869 -16.416 0.214 1.00 90.31 264 ALA A CA 1
ATOM 2176 C C . ALA A 1 264 ? 3.329 -16.156 0.619 1.00 90.31 264 ALA A C 1
ATOM 2178 O O . ALA A 1 264 ? 3.674 -16.235 1.791 1.00 90.31 264 ALA A O 1
ATOM 2179 N N . GLU A 1 265 ? 4.163 -15.766 -0.340 1.00 87.25 265 GLU A N 1
ATOM 2180 C CA . GLU A 1 265 ? 5.566 -15.406 -0.146 1.00 87.25 265 GLU A CA 1
ATOM 2181 C C . GLU A 1 265 ? 5.784 -14.106 0.653 1.00 87.25 265 GLU A C 1
ATOM 2183 O O . GLU A 1 265 ? 6.899 -13.835 1.091 1.00 87.25 265 GLU A O 1
ATOM 2188 N N . GLN A 1 266 ? 4.741 -13.295 0.859 1.00 91.00 266 GLN A N 1
ATOM 2189 C CA . GLN A 1 266 ? 4.793 -12.066 1.661 1.00 91.00 266 GLN A CA 1
ATOM 2190 C C . GLN A 1 266 ? 4.214 -12.265 3.070 1.00 91.00 266 GLN A C 1
ATOM 2192 O O . GLN A 1 266 ? 4.449 -11.423 3.938 1.00 91.00 266 GLN A O 1
ATOM 2197 N N . GLN A 1 267 ? 3.507 -13.373 3.323 1.00 91.62 267 GLN A N 1
ATOM 2198 C CA . GLN A 1 267 ? 2.780 -13.602 4.578 1.00 91.62 267 GLN A CA 1
ATOM 2199 C C . GLN A 1 267 ? 3.689 -13.763 5.803 1.00 91.62 267 GLN A C 1
ATOM 2201 O O . GLN A 1 267 ? 3.270 -13.408 6.902 1.00 91.62 267 GLN A O 1
ATOM 2206 N N . ASP A 1 268 ? 4.939 -14.198 5.621 1.00 90.94 268 ASP A N 1
ATOM 2207 C CA . ASP A 1 268 ? 5.927 -14.292 6.709 1.00 90.94 268 ASP A CA 1
ATOM 2208 C C . ASP A 1 268 ? 6.324 -12.918 7.283 1.00 90.94 268 ASP A C 1
ATOM 2210 O O . ASP A 1 268 ? 6.872 -12.837 8.380 1.00 90.94 268 ASP A O 1
ATOM 2214 N N . ASN A 1 269 ? 6.021 -11.826 6.572 1.00 92.00 269 ASN A N 1
ATOM 2215 C CA . ASN A 1 269 ? 6.287 -10.458 7.028 1.00 92.00 269 ASN A CA 1
ATOM 2216 C C . ASN A 1 269 ? 5.090 -9.829 7.759 1.00 92.00 269 ASN A C 1
ATOM 2218 O O . ASN A 1 269 ? 5.153 -8.656 8.133 1.00 92.00 269 ASN A O 1
ATOM 2222 N N . ILE A 1 270 ? 3.993 -10.575 7.939 1.00 94.50 270 ILE A N 1
ATOM 2223 C CA . ILE A 1 270 ? 2.755 -10.065 8.533 1.00 94.50 270 ILE A CA 1
ATOM 2224 C C . ILE A 1 270 ? 2.751 -10.289 10.045 1.00 94.50 270 ILE A C 1
ATOM 2226 O O . ILE A 1 270 ? 2.791 -11.415 10.542 1.00 94.50 270 ILE A O 1
ATOM 2230 N N . ILE A 1 271 ? 2.614 -9.193 10.782 1.00 94.75 271 ILE A N 1
ATOM 2231 C CA . ILE A 1 271 ? 2.272 -9.168 12.197 1.00 94.75 271 ILE A CA 1
ATOM 2232 C C . ILE A 1 271 ? 0.747 -9.106 12.293 1.00 94.75 271 ILE A C 1
ATOM 2234 O O . ILE A 1 271 ? 0.130 -8.081 12.001 1.00 94.75 271 ILE A O 1
ATOM 2238 N N . TYR A 1 272 ? 0.145 -10.220 12.707 1.00 89.56 272 TYR A N 1
ATOM 2239 C CA . TYR A 1 272 ? -1.305 -10.354 12.810 1.00 89.56 272 TYR A CA 1
ATOM 2240 C C . TYR A 1 272 ? -1.876 -9.496 13.934 1.00 89.56 272 TYR A C 1
ATOM 2242 O O . TYR A 1 272 ? -1.542 -9.690 15.107 1.00 89.56 272 TYR A O 1
ATOM 2250 N N . VAL A 1 273 ? -2.821 -8.630 13.583 1.00 84.62 273 VAL A N 1
ATOM 2251 C CA . VAL A 1 273 ? -3.671 -7.954 14.563 1.00 84.62 273 VAL A CA 1
ATOM 2252 C C . VAL A 1 273 ? -4.900 -8.820 14.805 1.00 84.62 273 VAL A C 1
ATOM 2254 O O . VAL A 1 273 ? -5.594 -9.218 13.874 1.00 84.62 273 VAL A O 1
ATOM 2257 N N . ARG A 1 274 ? -5.157 -9.170 16.067 1.00 79.56 274 ARG A N 1
ATOM 2258 C CA . ARG A 1 274 ? -6.361 -9.904 16.466 1.00 79.56 274 ARG A CA 1
ATOM 2259 C C . ARG A 1 274 ? -6.980 -9.245 17.679 1.00 79.56 274 ARG A C 1
ATOM 2261 O O . ARG A 1 274 ? -6.278 -8.864 18.616 1.00 79.56 274 ARG A O 1
ATOM 2268 N N . ASP A 1 275 ? -8.303 -9.160 17.663 1.00 67.00 275 ASP A N 1
ATOM 2269 C CA . ASP A 1 275 ? -9.073 -8.717 18.814 1.00 67.00 275 ASP A CA 1
ATOM 2270 C C . ASP A 1 275 ? -8.810 -9.682 19.979 1.00 67.00 275 ASP A C 1
ATOM 2272 O O . ASP A 1 275 ? -8.858 -10.902 19.817 1.00 67.00 275 ASP A O 1
ATOM 2276 N N . ARG A 1 276 ? -8.542 -9.153 21.175 1.00 61.88 276 ARG A N 1
ATOM 2277 C CA . ARG A 1 276 ? -8.145 -9.945 22.356 1.00 61.88 276 ARG A CA 1
ATOM 2278 C C . ARG A 1 276 ? -9.295 -10.764 22.967 1.00 61.88 276 ARG A C 1
ATOM 2280 O O . ARG A 1 276 ? -9.262 -11.096 24.149 1.00 61.88 276 ARG A O 1
ATOM 2287 N N . LYS A 1 277 ? -10.352 -11.047 22.203 1.00 51.66 277 LYS A N 1
ATOM 2288 C CA . LYS A 1 277 ? -11.522 -11.781 22.685 1.00 51.66 277 LYS A CA 1
ATOM 2289 C C . LYS A 1 277 ? -11.165 -13.266 22.805 1.00 51.66 277 LYS A C 1
ATOM 2291 O O . LYS A 1 277 ? -11.015 -13.943 21.794 1.00 51.66 277 LYS A O 1
ATOM 2296 N N . ASN A 1 278 ? -11.089 -13.729 24.057 1.00 37.47 278 ASN A N 1
ATOM 2297 C CA . ASN A 1 278 ? -10.843 -15.100 24.534 1.00 37.47 278 ASN A CA 1
ATOM 2298 C C . ASN A 1 278 ? -9.366 -15.529 24.651 1.00 37.47 278 ASN A C 1
ATOM 2300 O O . ASN A 1 278 ? -8.909 -16.414 23.927 1.00 37.47 278 ASN A O 1
ATOM 2304 N N . VAL A 1 279 ? -8.661 -14.960 25.634 1.00 38.50 279 VAL A N 1
ATOM 2305 C CA . VAL A 1 279 ? -7.674 -15.705 26.442 1.00 38.50 279 VAL A CA 1
ATOM 2306 C C . VAL A 1 279 ? -8.168 -15.714 27.878 1.00 38.50 279 VAL A C 1
ATOM 2308 O O . VAL A 1 279 ? -8.599 -14.627 28.326 1.00 38.50 279 VAL A O 1
#